Protein AF-A0A4Q2X152-F1 (afdb_monomer)

pLDDT: mean 79.36, std 21.7, range [28.44, 98.25]

Secondary structure (DSSP, 8-state):
--HHHHHHHHHHHHHHHHHHHHHHHHTT---------------------------------------GGG-HHHHHHHHHHHHHHT---TTGGGS-HHHHHHHHHHHHHH--TTS-HHHHHHHHHHHHHHHHHHHHHHTHHHHHHHHHHS-HHHHHHHHHHHHHHHHHH-HHHHHHHHHHHHHHH-HHHHHTTHHHHHHHHHHT-HHHHHHHHHHHT-----SSPPPPPTT--HHHHHHHSPP-GGGHHHHHHHHHH-HHHHHHHHHHHHHHTTTGGGGHHHHHHHHHHHHH-HHHHHHHHHT-

Mean predicted aligned error: 13.18 Å

Radius of gyration: 26.99 Å; Cα contacts (8 Å, |Δi|>4): 288; chains: 1; bounding box: 44×57×99 Å

Sequence (304 aa):
MKSRVSILAVAAAGCLIGFLGVRLSASSKAGVPATGPAQVIAKTNTAAGGNASTFDSPASADARVPDKRHTFTNLLKDAPVIFERKKPYKDLERMDAGQLKTVIVECLQQVGPDAAMPDRQAASGVMGTAVRELYKREGDKALEWAAAEVPEAQRSAVLSELLVAVAKDSPDTMKEWADRYRGQYGDQWAERFNTAAVVGAIERGAAELLRVRELLGTRTMPFSTPDFPDDFDFHLFITKSKPDFGFQEVVAQWAARDKEAAWNGVKEVISNNEGSGATYFGAMFRGVLAMEGDEKASSWLAAK

Foldseek 3Di:
DVPVVVLVVLLVVLQVVLVVVVVVVVPPDDDDDDDDDDDDDDDDDDDDDDDDDDDDDDDDDDPPDPPPCLDLVNQLVCLVVCVVVVDQPVSLLVDDLVSLVVLLLVLVVVPDPPDDPSSVVSSVVSNLRSLLSNCVPQPCVQVVCLVPPPDPVCSLVNNLSNLLNCLLPPVPVSLVSLVVCCVPPHPVSSCPSLASNLLSQQAVAQVSNVVSCVVSVDPDYPPDRDDRPPPHDLLSNLLVDQQDPSCLQVLLQVLLVPVVSSVVSLVNNCVVHVRSSSSNSSSSLNSCCVRPNDVVSVVVVVVD

Nearest PDB structures (foldseek):
  4b8b-assembly1_A  TM=3.121E-01  e=1.096E+00  Saccharomyces cerevisiae S288C
  8c6j-assembly1_S  TM=2.487E-01  e=3.197E+00  Homo sapiens
  9e8q-assembly1_U  TM=2.880E-01  e=3.482E+00  Homo sapiens
  9e8n-assembly1_U  TM=2.964E-01  e=6.340E+00  Homo sapiens

Solvent-accessible surface area (backbone atoms only — not comparable to full-atom values): 17723 Å² total; per-residue (Å²): 125,77,70,64,60,56,54,54,54,51,46,53,50,28,45,51,54,43,54,54,54,53,56,63,68,64,70,75,78,76,88,81,85,90,77,87,82,91,80,91,80,88,82,85,88,79,87,85,78,90,81,90,80,90,78,91,82,80,90,77,82,92,69,78,71,76,61,75,80,74,38,62,75,52,52,51,72,47,27,67,66,33,66,76,62,76,53,80,61,67,66,60,76,68,47,53,66,69,54,31,54,50,46,44,55,49,38,62,71,68,51,48,99,80,51,56,68,70,58,44,52,30,37,50,54,50,32,54,48,32,41,42,56,38,34,75,73,51,43,70,56,43,57,51,45,36,69,71,72,42,57,78,94,51,23,68,60,55,45,47,50,40,36,40,48,36,8,33,82,37,48,68,62,27,47,54,55,32,58,72,43,22,87,81,63,34,65,75,57,41,55,64,35,51,51,36,22,46,52,33,19,43,72,69,22,32,69,46,32,52,52,52,30,59,77,66,74,48,80,75,61,59,94,71,71,72,85,68,47,94,84,43,44,55,59,62,40,60,59,73,42,79,75,55,82,72,44,35,65,58,42,11,54,37,11,50,75,39,48,67,62,39,52,54,41,45,51,48,31,20,70,77,46,85,46,62,30,48,68,43,55,29,22,28,49,51,13,30,27,77,71,61,34,66,69,52,33,51,55,55,59,75,74,110

Structure (mmCIF, N/CA/C/O backbone):
data_AF-A0A4Q2X152-F1
#
_entry.id   AF-A0A4Q2X152-F1
#
loop_
_atom_site.group_PDB
_atom_site.id
_atom_site.type_symbol
_atom_site.label_atom_id
_atom_site.label_alt_id
_atom_site.label_comp_id
_atom_site.label_asym_id
_atom_site.label_entity_id
_atom_site.label_seq_id
_atom_site.pdbx_PDB_ins_code
_atom_site.Cartn_x
_atom_site.Cartn_y
_atom_site.Cartn_z
_atom_site.occupancy
_atom_site.B_iso_or_equiv
_atom_site.auth_seq_id
_atom_site.auth_comp_id
_atom_site.auth_asym_id
_atom_site.auth_atom_id
_atom_site.pdbx_PDB_model_num
ATOM 1 N N . MET A 1 1 ? 6.423 -9.035 -45.030 1.00 45.00 1 MET A N 1
ATOM 2 C CA . MET A 1 1 ? 6.717 -7.579 -45.063 1.00 45.00 1 MET A CA 1
ATOM 3 C C . MET A 1 1 ? 5.577 -6.672 -44.578 1.00 45.00 1 MET A C 1
ATOM 5 O O . MET A 1 1 ? 5.880 -5.549 -44.208 1.00 45.00 1 MET A O 1
ATOM 9 N N . LYS A 1 2 ? 4.308 -7.113 -44.495 1.00 40.62 2 LYS A N 1
ATOM 10 C CA . LYS A 1 2 ? 3.188 -6.247 -44.064 1.00 40.62 2 LYS A CA 1
ATOM 11 C C . LYS A 1 2 ? 3.096 -5.963 -42.546 1.00 40.62 2 LYS A C 1
ATOM 13 O O . LYS A 1 2 ? 2.521 -4.948 -42.191 1.00 40.62 2 LYS A O 1
ATOM 18 N N . SER A 1 3 ? 3.698 -6.768 -41.657 1.00 47.16 3 SER A N 1
ATOM 19 C CA . SER A 1 3 ? 3.601 -6.536 -40.195 1.00 47.16 3 SER A CA 1
ATOM 20 C C . SER A 1 3 ? 4.590 -5.505 -39.628 1.00 47.16 3 SER A C 1
ATOM 22 O O . SER A 1 3 ? 4.342 -4.945 -38.566 1.00 47.16 3 SER A O 1
ATOM 24 N N . ARG A 1 4 ? 5.692 -5.199 -40.331 1.00 42.78 4 ARG A N 1
ATOM 25 C CA . ARG A 1 4 ? 6.708 -4.237 -39.850 1.00 42.78 4 ARG A CA 1
ATOM 26 C C . ARG A 1 4 ? 6.234 -2.781 -39.908 1.00 42.78 4 ARG A C 1
ATOM 28 O O . ARG A 1 4 ? 6.650 -1.973 -39.089 1.00 42.78 4 ARG A O 1
ATOM 35 N N . VAL A 1 5 ? 5.335 -2.463 -40.841 1.00 47.84 5 VAL A N 1
ATOM 36 C CA . VAL A 1 5 ? 4.786 -1.106 -41.009 1.00 47.84 5 VAL A CA 1
ATOM 37 C C . VAL A 1 5 ? 3.825 -0.752 -39.866 1.00 47.84 5 VAL A C 1
ATOM 39 O O . VAL A 1 5 ? 3.812 0.385 -39.406 1.00 47.84 5 VAL A O 1
ATOM 42 N N . SER A 1 6 ? 3.087 -1.733 -39.336 1.00 54.75 6 SER A N 1
ATOM 43 C CA . SER A 1 6 ? 2.153 -1.516 -38.224 1.00 54.75 6 SER A CA 1
ATOM 44 C C . SER A 1 6 ? 2.855 -1.235 -36.893 1.00 54.75 6 SER A C 1
ATOM 46 O O . SER A 1 6 ? 2.376 -0.410 -36.125 1.00 54.75 6 SER A O 1
ATOM 48 N N . ILE A 1 7 ? 4.010 -1.853 -36.630 1.00 50.28 7 ILE A N 1
ATOM 49 C CA . ILE A 1 7 ? 4.747 -1.658 -35.368 1.00 50.28 7 ILE A CA 1
ATOM 50 C C . ILE A 1 7 ? 5.371 -0.255 -35.306 1.00 50.28 7 ILE A C 1
ATOM 52 O O . ILE A 1 7 ? 5.281 0.412 -34.278 1.00 50.28 7 ILE A O 1
ATOM 56 N N . LEU A 1 8 ? 5.931 0.232 -36.420 1.00 50.88 8 LEU A N 1
ATOM 57 C CA . LEU A 1 8 ? 6.506 1.581 -36.507 1.00 50.88 8 LEU A CA 1
ATOM 58 C C . LEU A 1 8 ? 5.444 2.682 -36.357 1.00 50.88 8 LEU A C 1
ATOM 60 O O . LEU A 1 8 ? 5.687 3.679 -35.680 1.00 50.88 8 LEU A O 1
ATOM 64 N N . ALA A 1 9 ? 4.252 2.487 -36.929 1.00 55.00 9 ALA A N 1
ATOM 65 C CA . ALA A 1 9 ? 3.147 3.435 -36.783 1.00 55.00 9 ALA A CA 1
ATOM 66 C C . ALA A 1 9 ? 2.631 3.514 -35.332 1.00 55.00 9 ALA A C 1
ATOM 68 O O . ALA A 1 9 ? 2.346 4.603 -34.834 1.00 55.00 9 ALA A O 1
ATOM 69 N N . VAL A 1 10 ? 2.562 2.377 -34.630 1.00 56.78 10 VAL A N 1
ATOM 70 C CA . VAL A 1 10 ? 2.142 2.318 -33.220 1.00 56.78 10 VAL A CA 1
ATOM 71 C C . VAL A 1 10 ? 3.206 2.911 -32.291 1.00 56.78 10 VAL A C 1
ATOM 73 O O . VAL A 1 10 ? 2.860 3.642 -31.364 1.00 56.78 10 VAL A O 1
ATOM 76 N N . ALA A 1 11 ? 4.494 2.678 -32.561 1.00 54.22 11 ALA A N 1
ATOM 77 C CA . ALA A 1 11 ? 5.588 3.292 -31.808 1.00 54.22 11 ALA A CA 1
ATOM 78 C C . ALA A 1 11 ? 5.597 4.825 -31.960 1.00 54.22 11 ALA A C 1
ATOM 80 O O . ALA A 1 11 ? 5.665 5.540 -30.962 1.00 54.22 11 ALA A O 1
ATOM 81 N N . ALA A 1 12 ? 5.425 5.337 -33.186 1.00 59.50 12 ALA A N 1
ATOM 82 C CA . ALA A 1 12 ? 5.325 6.774 -33.443 1.00 59.50 12 ALA A CA 1
ATOM 83 C C . ALA A 1 12 ? 4.111 7.413 -32.740 1.00 59.50 12 ALA A C 1
ATOM 85 O O . ALA A 1 12 ? 4.228 8.494 -32.159 1.00 59.50 12 ALA A O 1
ATOM 86 N N . ALA A 1 13 ? 2.961 6.728 -32.726 1.00 61.56 13 ALA A N 1
ATOM 87 C CA . ALA A 1 13 ? 1.778 7.174 -31.991 1.00 61.56 13 ALA A CA 1
ATOM 88 C C . ALA A 1 13 ? 2.003 7.177 -30.465 1.00 61.56 13 ALA A C 1
ATOM 90 O O . ALA A 1 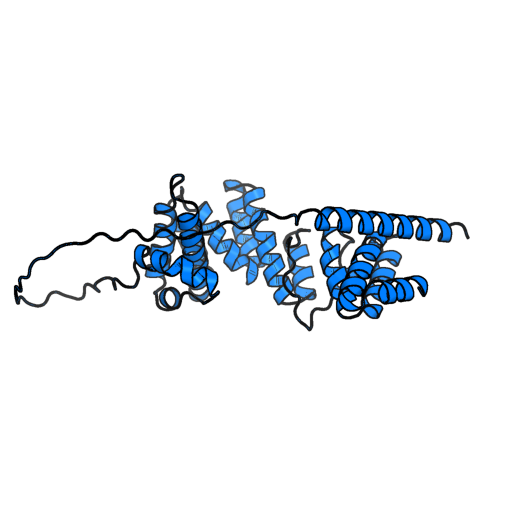13 ? 1.613 8.129 -29.789 1.00 61.56 13 ALA A O 1
ATOM 91 N N . GLY A 1 14 ? 2.688 6.165 -29.922 1.00 55.94 14 GLY A N 1
ATOM 92 C CA . GLY A 1 14 ? 3.072 6.108 -28.509 1.00 55.94 14 GLY A CA 1
ATOM 93 C C . GLY A 1 14 ? 4.015 7.246 -28.099 1.00 55.94 14 GLY A C 1
ATOM 94 O O . GLY A 1 14 ? 3.797 7.882 -27.066 1.00 55.94 14 GLY A O 1
ATOM 95 N N . CYS A 1 15 ? 5.010 7.564 -28.934 1.00 60.81 15 CYS A N 1
ATOM 96 C CA . CYS A 1 15 ? 5.910 8.703 -28.725 1.00 60.81 15 CYS A CA 1
ATOM 97 C C . CYS A 1 15 ? 5.160 10.046 -28.747 1.00 60.81 15 CYS A C 1
ATOM 99 O O . CYS A 1 15 ? 5.411 10.896 -27.894 1.00 60.81 15 CYS A O 1
ATOM 101 N N . LEU A 1 16 ? 4.202 10.226 -29.665 1.00 59.28 16 LEU A N 1
ATOM 102 C CA . LEU A 1 16 ? 3.380 11.440 -29.748 1.00 59.28 16 LEU A CA 1
ATOM 103 C C . LEU A 1 16 ? 2.490 11.637 -28.512 1.00 59.28 16 LEU A C 1
ATOM 105 O O . LEU A 1 16 ? 2.416 12.745 -27.981 1.00 59.28 16 LEU A O 1
ATOM 109 N N . ILE A 1 17 ? 1.858 10.570 -28.010 1.00 63.12 17 ILE A N 1
ATOM 110 C CA . ILE A 1 17 ? 1.044 10.626 -26.784 1.00 63.12 17 ILE A CA 1
ATOM 111 C C . ILE A 1 17 ? 1.928 10.926 -25.562 1.00 63.12 17 ILE A C 1
ATOM 113 O O . ILE A 1 17 ? 1.573 11.768 -24.735 1.00 63.12 17 ILE A O 1
ATOM 117 N N . GLY A 1 18 ? 3.108 10.302 -25.474 1.00 50.06 18 GLY A N 1
ATOM 118 C CA . GLY A 1 18 ? 4.082 10.577 -24.414 1.00 50.06 18 GLY A CA 1
ATOM 119 C C . GLY A 1 18 ? 4.550 12.036 -24.400 1.00 50.06 18 GLY A C 1
ATOM 120 O O . GLY A 1 18 ? 4.589 12.661 -23.339 1.00 50.06 18 GLY A O 1
ATOM 121 N N . PHE A 1 19 ? 4.832 12.607 -25.575 1.00 60.06 19 PHE A N 1
ATOM 122 C CA . PHE A 1 19 ? 5.275 13.997 -25.720 1.00 60.06 19 PHE A CA 1
ATOM 123 C C . PHE A 1 19 ? 4.182 15.011 -25.338 1.00 60.06 19 PHE A C 1
ATOM 125 O O . PHE A 1 19 ? 4.459 16.015 -24.676 1.00 60.06 19 PHE A O 1
ATOM 132 N N . LEU A 1 20 ? 2.921 14.735 -25.692 1.00 53.88 20 LEU A N 1
ATOM 133 C CA . LEU A 1 20 ? 1.781 15.577 -25.311 1.00 53.88 20 LEU A CA 1
ATOM 134 C C . LEU A 1 20 ? 1.522 15.562 -23.795 1.00 53.88 20 LEU A C 1
ATOM 136 O O . LEU A 1 20 ? 1.225 16.610 -23.219 1.00 53.88 20 LEU A O 1
ATOM 140 N N . GLY A 1 21 ? 1.712 14.417 -23.131 1.00 50.41 21 GLY A N 1
ATOM 141 C CA . GLY A 1 21 ? 1.593 14.312 -21.672 1.00 50.41 21 GLY A CA 1
ATOM 142 C C . GLY A 1 21 ? 2.621 15.160 -20.911 1.00 50.41 21 GLY A C 1
ATOM 143 O O . GLY A 1 21 ? 2.283 15.796 -19.914 1.00 50.41 21 GLY A O 1
ATOM 144 N N . VAL A 1 22 ? 3.860 15.245 -21.409 1.00 52.19 22 VAL A N 1
ATOM 145 C CA . VAL A 1 22 ? 4.927 16.057 -20.790 1.00 52.19 22 VAL A CA 1
ATOM 146 C C . VAL A 1 22 ? 4.620 17.557 -20.873 1.00 52.19 22 VAL A C 1
ATOM 148 O O . VAL A 1 22 ? 4.859 18.291 -19.912 1.00 52.19 22 VAL A O 1
ATOM 151 N N . ARG A 1 23 ? 4.034 18.030 -21.981 1.00 47.78 23 ARG A N 1
ATOM 152 C CA . ARG A 1 23 ? 3.697 19.456 -22.138 1.00 47.78 23 ARG A CA 1
ATOM 153 C C . ARG A 1 23 ? 2.524 19.918 -21.277 1.00 47.78 23 ARG A C 1
ATOM 155 O O . ARG A 1 23 ? 2.525 21.069 -20.848 1.00 47.78 23 ARG A O 1
ATOM 162 N N . LEU A 1 24 ? 1.562 19.046 -20.987 1.00 47.53 24 LEU A N 1
ATOM 163 C CA . LEU A 1 24 ? 0.435 19.393 -20.115 1.00 47.53 24 LEU A CA 1
ATOM 164 C C . LEU A 1 24 ? 0.853 19.484 -18.638 1.00 47.53 24 LEU A C 1
ATOM 166 O O . LEU A 1 24 ? 0.393 20.379 -17.933 1.00 47.53 24 LEU A O 1
ATOM 170 N N . SER A 1 25 ? 1.792 18.647 -18.188 1.00 44.31 25 SER A N 1
ATOM 171 C CA . SER A 1 25 ? 2.298 18.686 -16.805 1.00 44.31 25 SER A CA 1
ATOM 172 C C . SER A 1 25 ? 3.271 19.840 -16.530 1.00 44.31 25 SER A C 1
ATOM 174 O O . SER A 1 25 ? 3.367 20.302 -15.395 1.00 44.31 25 SER A O 1
ATOM 176 N N . ALA A 1 26 ? 3.972 20.347 -17.549 1.00 43.03 26 ALA A N 1
ATOM 177 C CA . ALA A 1 26 ? 4.909 21.465 -17.398 1.00 43.03 26 ALA A CA 1
ATOM 178 C C . ALA A 1 26 ? 4.226 22.847 -17.312 1.00 43.03 26 ALA A C 1
ATOM 180 O O . ALA A 1 26 ? 4.855 23.815 -16.887 1.00 43.03 26 ALA A O 1
ATOM 181 N N . SER A 1 27 ? 2.941 22.959 -17.672 1.00 38.25 27 SER A N 1
ATOM 182 C CA . SER A 1 27 ? 2.236 24.248 -17.752 1.00 38.25 27 SER A CA 1
ATOM 183 C C . SER A 1 27 ? 1.568 24.704 -16.441 1.00 38.25 27 SER A C 1
ATOM 185 O O . SER A 1 27 ? 0.929 25.753 -16.429 1.00 38.25 27 SER A O 1
ATOM 187 N N . SER A 1 28 ? 1.709 23.964 -15.333 1.00 41.03 28 SER A N 1
ATOM 188 C CA . SER A 1 28 ? 1.089 24.302 -14.035 1.00 41.03 28 SER A CA 1
ATOM 189 C C . SER A 1 28 ? 1.983 25.115 -13.084 1.00 41.03 28 SER A C 1
ATOM 191 O O . SER A 1 28 ? 1.574 25.415 -11.964 1.00 41.03 28 SER A O 1
ATOM 193 N N . LYS A 1 29 ? 3.190 25.517 -13.511 1.00 38.44 29 LYS A N 1
ATOM 194 C CA . LYS A 1 29 ? 4.108 26.354 -12.715 1.00 38.44 29 LYS A CA 1
ATOM 195 C C . LYS A 1 29 ? 4.332 27.734 -13.345 1.00 38.44 29 LYS A C 1
ATOM 197 O O . LYS A 1 29 ? 5.409 28.040 -13.838 1.00 38.44 29 LYS A O 1
ATOM 202 N N . ALA A 1 30 ? 3.313 28.582 -13.265 1.00 35.12 30 ALA A N 1
ATOM 203 C CA . ALA A 1 30 ? 3.442 30.041 -13.276 1.00 35.12 30 ALA A CA 1
ATOM 204 C C . ALA A 1 30 ? 2.674 30.520 -12.030 1.00 35.12 30 ALA A C 1
ATOM 206 O O . ALA A 1 30 ? 1.481 30.284 -11.922 1.00 35.12 30 ALA A O 1
ATOM 207 N N . GLY A 1 31 ? 3.308 30.971 -10.948 1.00 34.12 31 GLY A N 1
ATOM 208 C CA . GLY A 1 31 ? 4.106 32.190 -10.876 1.00 34.12 31 GLY A CA 1
ATOM 209 C C . GLY A 1 31 ? 3.235 33.289 -10.255 1.00 34.12 31 GLY A C 1
ATOM 210 O O . GLY A 1 31 ? 2.650 34.077 -10.986 1.00 34.12 31 GLY A O 1
ATOM 211 N N . VAL A 1 32 ? 3.110 33.315 -8.922 1.00 33.31 32 VAL A N 1
ATOM 212 C CA . VAL A 1 32 ? 2.448 34.410 -8.183 1.00 33.31 32 VAL A CA 1
ATOM 213 C C . VAL A 1 32 ? 3.526 35.185 -7.413 1.00 33.31 32 VAL A C 1
ATOM 215 O O . VAL A 1 32 ? 4.343 34.551 -6.740 1.00 33.31 32 VAL A O 1
ATOM 218 N N . PRO A 1 33 ? 3.593 36.524 -7.549 1.00 35.59 33 PRO A N 1
ATOM 219 C CA . PRO A 1 33 ? 4.709 37.327 -7.065 1.00 35.59 33 PRO A CA 1
ATOM 220 C C . PRO A 1 33 ? 4.643 37.608 -5.560 1.00 35.59 33 PRO A C 1
ATOM 222 O O . PRO A 1 33 ? 3.581 37.629 -4.942 1.00 35.59 33 PRO A O 1
ATOM 225 N N . ALA A 1 34 ? 5.825 37.854 -4.998 1.00 41.16 34 ALA A N 1
ATOM 226 C CA . ALA A 1 34 ? 6.062 38.224 -3.613 1.00 41.16 34 ALA A CA 1
ATOM 227 C C . ALA A 1 34 ? 5.697 39.690 -3.324 1.00 41.16 34 ALA A C 1
ATOM 229 O O . ALA A 1 34 ? 6.114 40.592 -4.048 1.00 41.16 34 ALA A O 1
ATOM 230 N N . THR A 1 35 ? 5.034 39.923 -2.190 1.00 31.38 35 THR A N 1
ATOM 231 C CA . THR A 1 35 ? 4.934 41.230 -1.520 1.00 31.38 35 THR A CA 1
ATOM 232 C C . THR A 1 35 ? 4.911 41.015 -0.004 1.00 31.38 35 THR A C 1
ATOM 234 O O . THR A 1 35 ? 4.012 40.351 0.507 1.00 31.38 35 THR A O 1
ATOM 237 N N . GLY A 1 36 ? 5.911 41.549 0.709 1.00 28.83 36 GLY A N 1
ATOM 238 C CA . GLY A 1 36 ? 5.879 41.740 2.173 1.00 28.83 36 GLY A CA 1
ATOM 239 C C . GLY A 1 36 ? 5.096 43.012 2.564 1.00 28.83 36 GLY A C 1
ATOM 240 O O . GLY A 1 36 ? 4.363 43.520 1.715 1.00 28.83 36 GLY A O 1
ATOM 241 N N . PRO A 1 37 ? 5.287 43.611 3.764 1.00 41.91 37 PRO A N 1
ATOM 242 C CA . PRO A 1 37 ? 6.102 43.192 4.906 1.00 41.91 37 PRO A CA 1
ATOM 243 C C . PRO A 1 37 ? 5.324 43.094 6.244 1.00 41.91 37 PRO A C 1
ATOM 245 O O . PRO A 1 37 ? 4.130 43.361 6.344 1.00 41.91 37 PRO A O 1
ATOM 248 N N . ALA A 1 38 ? 6.065 42.694 7.280 1.00 41.88 38 ALA A N 1
ATOM 249 C CA . ALA A 1 38 ? 5.660 42.502 8.667 1.00 41.88 38 ALA A CA 1
ATOM 250 C C . ALA A 1 38 ? 5.029 43.738 9.339 1.00 41.88 38 ALA A C 1
ATOM 252 O O . ALA A 1 38 ? 5.554 44.848 9.242 1.00 41.88 38 ALA A O 1
ATOM 253 N N . GLN A 1 39 ? 3.976 43.505 10.130 1.00 33.66 39 GLN A N 1
ATOM 254 C CA . GLN A 1 39 ? 3.522 44.424 11.173 1.00 33.66 39 GLN A CA 1
ATOM 255 C C . GLN A 1 39 ? 3.649 43.774 12.551 1.00 33.66 39 GLN A C 1
ATOM 257 O O . GLN A 1 39 ? 3.005 42.781 12.880 1.00 33.66 39 GLN A O 1
ATOM 262 N N . VAL A 1 40 ? 4.516 44.394 13.343 1.00 38.62 40 VAL A N 1
ATOM 263 C CA . VAL A 1 40 ? 4.660 44.255 14.788 1.00 38.62 40 VAL A CA 1
ATOM 264 C C . VAL A 1 40 ? 3.435 44.882 15.452 1.00 38.62 40 VAL A C 1
ATOM 266 O O . VAL A 1 40 ? 3.185 46.071 15.264 1.00 38.62 40 VAL A O 1
ATOM 269 N N . ILE A 1 41 ? 2.707 44.120 16.269 1.00 36.47 41 ILE A N 1
ATOM 270 C CA . ILE A 1 41 ? 1.779 44.681 17.257 1.00 36.47 41 ILE A CA 1
ATOM 271 C C . ILE A 1 41 ? 2.156 44.133 18.630 1.00 36.47 41 ILE A C 1
ATOM 273 O O . ILE A 1 41 ? 1.962 42.961 18.943 1.00 36.47 41 ILE A O 1
ATOM 277 N N . ALA A 1 42 ? 2.711 45.029 19.438 1.00 35.19 42 ALA A N 1
ATOM 278 C CA . ALA A 1 42 ? 2.825 44.900 20.878 1.00 35.19 42 ALA A CA 1
ATOM 279 C C . ALA A 1 42 ? 1.478 45.226 21.549 1.00 35.19 42 ALA A C 1
ATOM 281 O O . ALA A 1 42 ? 0.786 46.140 21.100 1.00 35.19 42 ALA A O 1
ATOM 282 N N . LYS A 1 43 ? 1.161 44.531 22.650 1.00 32.56 43 LYS A N 1
ATOM 283 C CA . LYS A 1 43 ? 0.424 45.026 23.837 1.00 32.56 43 LYS A CA 1
ATOM 284 C C . LYS A 1 43 ? 0.503 43.948 24.936 1.00 32.56 43 LYS A C 1
ATOM 286 O O . LYS A 1 43 ? 0.071 42.829 24.701 1.00 32.56 43 LYS A O 1
ATOM 291 N N . THR A 1 44 ? 1.364 44.086 25.948 1.00 31.09 44 THR A N 1
ATOM 292 C CA . THR A 1 44 ? 1.199 44.743 27.271 1.00 31.09 44 THR A CA 1
ATOM 293 C C . THR A 1 44 ? 0.138 44.162 28.227 1.00 31.09 44 THR A C 1
ATOM 295 O O . THR A 1 44 ? -1.048 44.182 27.924 1.00 31.09 44 THR A O 1
ATOM 298 N N . ASN A 1 45 ? 0.642 43.838 29.439 1.00 34.94 45 ASN A N 1
ATOM 299 C CA . ASN A 1 45 ? 0.037 43.921 30.789 1.00 34.94 45 ASN A CA 1
ATOM 300 C C . ASN A 1 45 ? -0.991 42.825 31.179 1.00 34.94 45 ASN A C 1
ATOM 302 O O . ASN A 1 45 ? -1.760 42.381 30.347 1.00 34.94 45 ASN A O 1
ATOM 306 N N . THR A 1 46 ? -1.108 42.319 32.417 1.00 32.12 46 THR A N 1
ATOM 307 C CA . THR A 1 46 ? -0.555 42.691 33.736 1.00 32.12 46 THR A CA 1
ATOM 308 C C . THR A 1 46 ? -0.803 41.543 34.735 1.00 32.12 46 THR A C 1
ATOM 310 O O . THR A 1 46 ? -1.867 40.943 34.693 1.00 32.12 46 THR A O 1
ATOM 313 N N . ALA A 1 47 ? 0.163 41.338 35.638 1.00 32.62 47 ALA A N 1
ATOM 314 C CA . ALA A 1 47 ? 0.082 41.120 37.096 1.00 32.62 47 ALA A CA 1
ATOM 315 C C . ALA A 1 47 ? -0.904 40.140 37.792 1.00 32.62 47 ALA A C 1
ATOM 317 O O . ALA A 1 47 ? -2.088 40.063 37.492 1.00 32.62 47 ALA A O 1
ATOM 318 N N . ALA A 1 48 ? -0.361 39.630 38.915 1.00 31.06 48 ALA A N 1
ATOM 319 C CA . ALA A 1 48 ? -0.990 39.099 40.136 1.00 31.06 48 ALA A CA 1
ATOM 320 C C . ALA A 1 48 ? -1.509 37.652 40.059 1.00 31.06 48 ALA A C 1
ATOM 322 O O . ALA A 1 48 ? -2.083 37.235 39.070 1.00 31.06 48 ALA A O 1
ATOM 323 N N . GLY A 1 49 ? -1.349 36.798 41.064 1.00 28.44 49 GLY A N 1
ATOM 324 C CA . GLY A 1 49 ? -0.850 36.922 42.431 1.00 28.44 49 GLY A CA 1
ATOM 325 C C . GLY A 1 49 ? -1.010 35.538 43.080 1.00 28.44 49 GLY A C 1
ATOM 326 O O . GLY A 1 49 ? -1.840 34.747 42.639 1.00 28.44 49 GLY A O 1
ATOM 327 N N . GLY A 1 50 ? -0.157 35.206 44.046 1.00 34.22 50 GLY A N 1
ATOM 328 C CA . GLY A 1 50 ? -0.040 33.853 44.592 1.00 34.22 50 GLY A CA 1
ATOM 329 C C . GLY A 1 50 ? -1.228 33.359 45.423 1.00 34.22 50 GLY A C 1
ATOM 330 O O . GLY A 1 50 ? -2.094 34.124 45.830 1.00 34.22 50 GLY A O 1
ATOM 331 N N . ASN A 1 51 ? -1.205 32.063 45.734 1.00 33.62 51 ASN A N 1
ATOM 332 C CA . ASN A 1 51 ? -1.214 31.608 47.122 1.00 33.62 51 ASN A CA 1
ATOM 333 C C . ASN A 1 51 ? -0.863 30.122 47.208 1.00 33.62 51 ASN A C 1
ATOM 335 O O . ASN A 1 51 ? -1.426 29.280 46.512 1.00 33.62 51 ASN A O 1
ATOM 339 N N . ALA A 1 52 ? 0.084 29.832 48.094 1.00 38.62 52 ALA A N 1
ATOM 340 C CA . ALA A 1 52 ? 0.348 28.504 48.605 1.00 38.62 52 ALA A CA 1
ATOM 341 C C . ALA A 1 52 ? -0.813 28.071 49.510 1.00 38.62 52 ALA A C 1
ATOM 343 O O . ALA A 1 52 ? -1.268 28.841 50.355 1.00 38.62 52 ALA A O 1
ATOM 344 N N . SER A 1 53 ? -1.251 26.825 49.373 1.00 34.69 53 SER A N 1
ATOM 345 C CA . SER A 1 53 ? -1.944 26.122 50.446 1.00 34.69 53 SER A CA 1
ATOM 346 C C . SER A 1 53 ? -1.522 24.660 50.406 1.00 34.69 53 SER A C 1
ATOM 348 O O . SER A 1 53 ? -1.876 23.900 49.508 1.00 34.69 53 SER A O 1
ATOM 350 N N . THR A 1 54 ? -0.666 24.325 51.361 1.00 37.84 54 THR A N 1
ATOM 351 C CA . THR A 1 54 ? -0.361 22.981 51.830 1.00 37.84 54 THR A CA 1
ATOM 352 C C . THR A 1 54 ? -1.602 22.414 52.510 1.00 37.84 54 THR A C 1
ATOM 354 O O . THR A 1 54 ? -2.096 22.993 53.476 1.00 37.84 54 THR A O 1
ATOM 357 N N . PHE A 1 55 ? -2.080 21.267 52.035 1.00 36.75 55 PHE A N 1
ATOM 358 C CA . PHE A 1 55 ? -2.984 20.419 52.802 1.00 36.75 55 PHE A CA 1
ATOM 359 C C . PHE A 1 55 ? -2.545 18.964 52.642 1.00 36.75 55 PHE A C 1
ATOM 361 O O . PHE A 1 55 ? -2.712 18.356 51.586 1.00 36.75 55 PHE A O 1
ATOM 368 N N . ASP A 1 56 ? -1.934 18.450 53.706 1.00 39.19 56 ASP A N 1
ATOM 369 C CA . ASP A 1 56 ? -1.711 17.030 53.937 1.00 39.19 56 ASP A CA 1
ATOM 370 C C . ASP A 1 56 ? -3.051 16.344 54.209 1.00 39.19 56 ASP A C 1
ATOM 372 O O . ASP A 1 56 ? -3.824 16.790 55.061 1.00 39.19 56 ASP A O 1
ATOM 376 N N . SER A 1 57 ? -3.306 15.223 53.534 1.00 36.41 57 SER A N 1
ATOM 377 C CA . SER A 1 57 ? -4.119 14.123 54.066 1.00 36.41 57 SER A CA 1
ATOM 378 C C . SER A 1 57 ? -3.911 12.827 53.268 1.00 36.41 57 SER A C 1
ATOM 380 O O . SER A 1 57 ? -3.500 12.876 52.108 1.00 36.41 57 SER A O 1
ATOM 382 N N . PRO A 1 58 ? -4.119 11.660 53.908 1.00 42.78 58 PRO A N 1
ATOM 383 C CA . PRO A 1 58 ? -3.337 10.458 53.647 1.00 42.78 58 PRO A CA 1
ATOM 384 C C . PRO A 1 58 ? -4.010 9.448 52.704 1.00 42.78 58 PRO A C 1
ATOM 386 O O . PRO A 1 58 ? -5.228 9.400 52.576 1.00 42.78 58 PRO A O 1
ATOM 389 N N . ALA A 1 59 ? -3.152 8.623 52.095 1.00 47.19 59 ALA A N 1
ATOM 390 C CA . ALA A 1 59 ? -3.355 7.275 51.555 1.00 47.19 59 ALA A CA 1
ATOM 391 C C . ALA A 1 59 ? -4.788 6.842 51.170 1.00 47.19 59 ALA A C 1
ATOM 393 O O . ALA A 1 59 ? -5.579 6.421 52.011 1.00 47.19 59 ALA A O 1
ATOM 394 N N . SER A 1 60 ? -5.041 6.773 49.859 1.00 35.94 60 SER A N 1
ATOM 395 C CA . SER A 1 60 ? -6.045 5.879 49.274 1.00 35.94 60 SER A CA 1
ATOM 396 C C . SER A 1 60 ? -5.486 5.230 48.005 1.00 35.94 60 SER A C 1
ATOM 398 O O . SER A 1 60 ? -4.813 5.878 47.207 1.00 35.94 60 SER A O 1
ATOM 400 N N . ALA A 1 61 ? -5.749 3.932 47.889 1.00 39.34 61 ALA A N 1
ATOM 401 C CA . ALA A 1 61 ? -5.244 2.954 46.931 1.00 39.34 61 ALA A CA 1
ATOM 402 C C . ALA A 1 61 ? -5.155 3.410 45.459 1.00 39.34 61 ALA A C 1
ATOM 404 O O . ALA A 1 61 ? -6.107 3.977 44.932 1.00 39.34 61 ALA A O 1
ATOM 405 N N . ASP A 1 62 ? -4.018 3.087 44.825 1.00 39.56 62 ASP A N 1
ATOM 406 C CA . ASP A 1 62 ? -3.748 2.817 43.396 1.00 39.56 62 ASP A CA 1
ATOM 407 C C . ASP A 1 62 ? -4.792 3.237 42.338 1.00 39.56 62 ASP A C 1
ATOM 409 O O . ASP A 1 62 ? -5.134 2.489 41.421 1.00 39.56 62 ASP A O 1
ATOM 413 N N . ALA A 1 63 ? -5.229 4.491 42.366 1.00 38.38 63 ALA A N 1
ATOM 414 C CA . ALA A 1 63 ? -5.709 5.156 41.169 1.00 38.38 63 ALA A CA 1
ATOM 415 C C . ALA A 1 63 ? -4.468 5.658 40.426 1.00 38.38 63 ALA A C 1
ATOM 417 O O . ALA A 1 63 ? -3.899 6.688 40.791 1.00 38.38 63 ALA A O 1
ATOM 418 N N . ARG A 1 64 ? -4.011 4.923 39.400 1.00 40.19 64 ARG A N 1
ATOM 419 C CA . ARG A 1 64 ? -3.035 5.453 38.436 1.00 40.19 64 ARG A CA 1
ATOM 420 C C . ARG A 1 64 ? -3.602 6.765 37.897 1.00 40.19 64 ARG A C 1
ATOM 422 O O . ARG A 1 64 ? -4.506 6.755 37.067 1.00 40.19 64 ARG A O 1
ATOM 429 N N . VAL A 1 65 ? -3.103 7.887 38.410 1.00 42.50 65 VAL A N 1
ATOM 430 C CA . VAL A 1 65 ? -3.418 9.214 37.885 1.00 42.50 65 VAL A CA 1
ATOM 431 C C . VAL A 1 65 ? -3.080 9.166 36.396 1.00 42.50 65 VAL A C 1
ATOM 433 O O . VAL A 1 65 ? -1.941 8.816 36.074 1.00 42.50 65 VAL A O 1
ATOM 436 N N . PRO A 1 66 ? -4.031 9.458 35.488 1.00 52.62 66 PRO A N 1
ATOM 437 C CA . PRO A 1 66 ? -3.743 9.483 34.063 1.00 52.62 66 PRO A CA 1
ATOM 438 C C . PRO A 1 66 ? -2.559 10.416 33.843 1.00 52.62 66 PRO A C 1
ATOM 440 O O . PRO A 1 66 ? -2.624 11.591 34.223 1.00 52.62 66 PRO A O 1
ATOM 443 N N . ASP A 1 67 ? -1.457 9.893 33.302 1.00 58.19 67 ASP A N 1
ATOM 444 C CA . ASP A 1 67 ? -0.309 10.729 32.978 1.00 58.19 67 ASP A CA 1
ATOM 445 C C . ASP A 1 67 ? -0.795 11.799 31.999 1.00 58.19 67 ASP A C 1
ATOM 447 O O . ASP A 1 67 ? -1.166 11.514 30.858 1.00 58.19 67 ASP A O 1
ATOM 451 N N . LYS A 1 68 ? -0.839 13.050 32.470 1.00 59.88 68 LYS A N 1
ATOM 452 C CA . LYS A 1 68 ? -1.365 14.185 31.707 1.00 59.88 68 LYS A CA 1
ATOM 453 C C . LYS A 1 68 ? -0.592 14.396 30.404 1.00 59.88 68 LYS A C 1
ATOM 455 O O . LYS A 1 68 ? -1.098 15.085 29.526 1.00 59.88 68 LYS A O 1
ATOM 460 N N . ARG A 1 69 ? 0.603 13.811 30.251 1.00 59.53 69 ARG A N 1
ATOM 461 C CA . ARG A 1 69 ? 1.382 13.826 29.002 1.00 59.53 69 ARG A CA 1
ATOM 462 C C . ARG A 1 69 ? 0.714 13.059 27.861 1.00 59.53 69 ARG A C 1
ATOM 464 O O . ARG A 1 69 ? 0.971 13.369 26.707 1.00 59.53 69 ARG A O 1
ATOM 471 N N . HIS A 1 70 ? -0.160 12.107 28.172 1.00 62.56 70 HIS A N 1
ATOM 472 C CA . HIS A 1 70 ? -0.733 11.168 27.208 1.00 62.56 70 HIS A CA 1
ATOM 473 C C . HIS A 1 70 ? -2.181 11.487 26.807 1.00 62.56 70 HIS A C 1
ATOM 475 O O . HIS A 1 70 ? -2.858 10.646 26.226 1.00 62.56 70 HIS A O 1
ATOM 481 N N . THR A 1 71 ? -2.668 12.698 27.088 1.00 72.88 71 THR A N 1
ATOM 482 C CA . THR A 1 71 ? -3.997 13.129 26.631 1.00 72.88 71 THR A CA 1
ATOM 483 C C . THR A 1 71 ? -3.980 13.476 25.143 1.00 72.88 71 THR A C 1
ATOM 485 O O . THR A 1 71 ? -3.018 14.066 24.642 1.00 72.88 71 THR A O 1
ATOM 488 N N . PHE A 1 72 ? -5.067 13.174 24.428 1.00 70.31 72 PHE A N 1
ATOM 489 C CA . PHE A 1 72 ? -5.183 13.473 22.998 1.00 70.31 72 PHE A CA 1
ATOM 490 C C . PHE A 1 72 ? -4.962 14.960 22.676 1.00 70.31 72 PHE A C 1
ATOM 492 O O . PHE A 1 72 ? -4.250 15.301 21.733 1.00 70.31 72 PHE A O 1
ATOM 499 N N . THR A 1 73 ? -5.460 15.866 23.521 1.00 73.94 73 THR A N 1
ATOM 500 C CA . THR A 1 73 ? -5.229 17.312 23.378 1.00 73.94 73 THR A CA 1
ATOM 501 C C . THR A 1 73 ? -3.744 17.689 23.394 1.00 73.94 73 THR A C 1
ATOM 503 O O . THR A 1 73 ? -3.352 18.644 22.727 1.00 73.94 73 THR A O 1
ATOM 506 N N . ASN A 1 74 ? -2.905 16.970 24.144 1.00 74.19 74 ASN A N 1
ATOM 507 C CA . ASN A 1 74 ? -1.467 17.224 24.150 1.00 74.19 74 ASN A CA 1
ATOM 50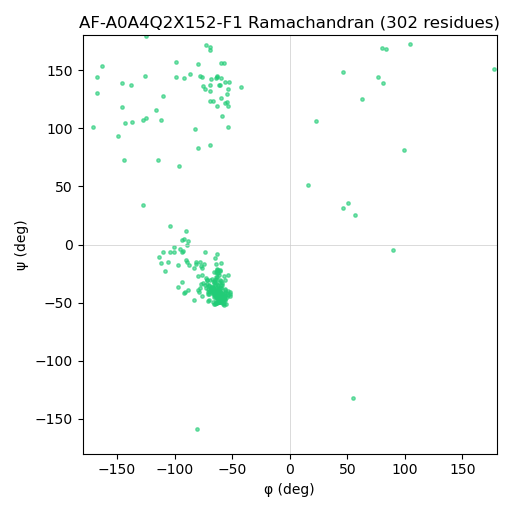8 C C . ASN A 1 74 ? -0.785 16.630 22.911 1.00 74.19 74 ASN A C 1
ATOM 510 O O . ASN A 1 74 ? 0.041 17.311 22.313 1.00 74.19 74 ASN A O 1
ATOM 514 N N . LEU A 1 75 ? -1.216 15.453 22.444 1.00 74.62 75 LEU A N 1
ATOM 515 C CA . LEU A 1 75 ? -0.743 14.884 21.174 1.00 74.62 75 LEU A CA 1
ATOM 516 C C . LEU A 1 75 ? -1.050 15.793 19.972 1.00 74.62 75 LEU A C 1
ATOM 518 O O . LEU A 1 75 ? -0.221 15.926 19.075 1.00 74.62 75 LEU A O 1
ATOM 522 N N . LEU A 1 76 ? -2.213 16.455 19.966 1.00 76.06 76 LEU A N 1
ATOM 523 C CA . LEU A 1 76 ? -2.588 17.399 18.909 1.00 76.06 76 LEU A CA 1
ATOM 524 C C . LEU A 1 76 ? -1.696 18.641 18.857 1.00 76.06 76 LEU A C 1
ATOM 526 O O . LEU A 1 76 ? -1.422 19.142 17.769 1.00 76.06 76 LEU A O 1
ATOM 530 N N . LYS A 1 77 ? -1.216 19.135 20.004 1.00 73.56 77 LYS A N 1
ATOM 531 C CA . LYS A 1 77 ? -0.308 20.295 20.041 1.00 73.56 77 LYS A CA 1
ATOM 532 C C . LYS A 1 77 ? 1.029 19.995 19.369 1.00 73.56 77 LYS A C 1
ATOM 534 O O . LYS A 1 77 ? 1.608 20.884 18.750 1.00 73.56 77 LYS A O 1
ATOM 539 N N . ASP A 1 78 ? 1.481 18.748 19.451 1.00 66.31 78 ASP A N 1
ATOM 540 C CA . ASP A 1 78 ? 2.749 18.312 18.869 1.00 66.31 78 ASP A CA 1
ATOM 541 C C . ASP A 1 78 ? 2.602 17.828 17.414 1.00 66.31 78 ASP A C 1
ATOM 543 O O . ASP A 1 78 ? 3.592 17.741 16.681 1.00 66.31 78 ASP A O 1
ATOM 547 N N . ALA A 1 79 ? 1.375 17.565 16.957 1.00 66.44 79 ALA A N 1
ATOM 548 C CA . ALA A 1 79 ? 1.095 17.006 15.637 1.00 66.44 79 ALA A CA 1
ATOM 549 C C . ALA A 1 79 ? 1.662 17.819 14.449 1.00 66.44 79 ALA A C 1
ATOM 551 O O . ALA A 1 79 ? 2.232 17.188 13.552 1.00 66.44 79 ALA A O 1
ATOM 552 N N . PRO A 1 80 ? 1.617 19.172 14.417 1.00 63.78 80 PRO A N 1
ATOM 553 C CA . PRO A 1 80 ? 2.212 19.947 13.322 1.00 63.78 80 PRO A CA 1
ATOM 554 C C . PRO A 1 80 ? 3.730 19.742 13.210 1.00 63.78 80 PRO A C 1
ATOM 556 O O . PRO A 1 80 ? 4.261 19.500 12.128 1.00 63.78 80 PRO A O 1
ATOM 559 N N . VAL A 1 81 ? 4.429 19.743 14.350 1.00 60.56 81 VAL A N 1
ATOM 560 C CA . VAL A 1 81 ? 5.890 19.565 14.422 1.00 60.56 81 VAL A CA 1
ATOM 561 C C . VAL A 1 81 ? 6.295 18.138 14.040 1.00 60.56 81 VAL A C 1
ATOM 563 O O . VAL A 1 81 ? 7.384 17.904 13.509 1.00 60.56 81 VAL A O 1
ATOM 566 N N . ILE A 1 82 ? 5.428 17.165 14.309 1.00 54.22 82 ILE A N 1
ATOM 567 C CA . ILE A 1 82 ? 5.670 15.751 14.022 1.00 54.22 82 ILE A CA 1
ATOM 568 C C . ILE A 1 82 ? 5.416 15.434 12.544 1.00 54.22 82 ILE A C 1
ATOM 570 O O . ILE A 1 82 ? 6.213 14.707 11.942 1.00 54.22 82 ILE A O 1
ATOM 574 N N . PHE A 1 83 ? 4.380 16.030 11.941 1.00 58.19 83 PHE A N 1
ATOM 575 C CA . PHE A 1 83 ? 4.084 15.891 10.513 1.00 58.19 83 PHE A CA 1
ATOM 576 C C . PHE A 1 83 ? 5.236 16.418 9.647 1.00 58.19 83 PHE A C 1
ATOM 578 O O . PHE A 1 83 ? 5.678 15.740 8.720 1.00 58.19 83 PHE A O 1
ATOM 585 N N . GLU A 1 84 ? 5.807 17.570 10.012 1.00 57.41 84 GLU A N 1
ATOM 586 C CA . GLU A 1 84 ? 6.967 18.147 9.321 1.00 57.41 84 GLU A CA 1
ATOM 587 C C . GLU A 1 84 ? 8.238 17.297 9.461 1.00 57.41 84 GLU A C 1
ATOM 589 O O . GLU A 1 84 ? 9.067 17.245 8.552 1.00 57.41 84 GLU A O 1
ATOM 594 N N . ARG A 1 85 ? 8.414 16.609 10.597 1.00 54.44 85 ARG A N 1
ATOM 595 C CA . ARG A 1 85 ? 9.655 15.884 10.911 1.00 54.44 85 ARG A CA 1
ATOM 596 C C . ARG A 1 85 ? 9.643 14.408 10.522 1.00 54.44 85 ARG A C 1
ATOM 598 O O . ARG A 1 85 ? 10.686 13.771 10.672 1.00 54.44 85 ARG A O 1
ATOM 605 N N . LYS A 1 86 ? 8.509 13.852 10.071 1.00 55.00 86 LYS A N 1
ATOM 606 C CA . LYS A 1 86 ?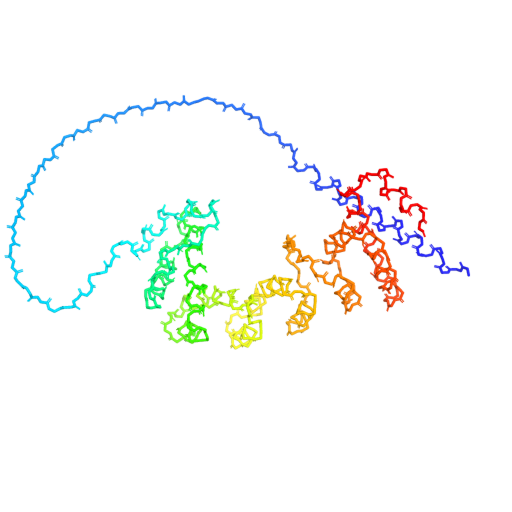 8.322 12.406 9.811 1.00 55.00 86 LYS A CA 1
ATOM 607 C C . LYS A 1 86 ? 8.844 11.511 10.951 1.00 55.00 86 LYS A C 1
ATOM 609 O O . LYS A 1 86 ? 9.346 10.415 10.710 1.00 55.00 86 LYS A O 1
ATOM 614 N N . LYS A 1 87 ? 8.795 11.981 12.201 1.00 57.03 87 LYS A N 1
ATOM 615 C CA . LYS A 1 87 ? 9.284 11.207 13.352 1.00 57.03 87 LYS A CA 1
ATOM 616 C C . LYS A 1 87 ? 8.142 10.387 13.950 1.00 57.03 87 LYS A C 1
ATOM 618 O O . LYS A 1 87 ? 7.020 10.886 13.993 1.00 57.03 87 LYS A O 1
ATOM 623 N N . PRO A 1 88 ? 8.405 9.160 14.431 1.00 59.03 88 PRO A N 1
ATOM 624 C CA . PRO A 1 88 ? 7.400 8.401 15.161 1.00 59.03 88 PRO A CA 1
ATOM 625 C C . PRO A 1 88 ? 6.955 9.176 16.406 1.00 59.03 88 PRO A C 1
ATOM 627 O O . PRO A 1 88 ? 7.764 9.845 17.063 1.00 59.03 88 PRO A O 1
ATOM 630 N N . TYR A 1 89 ? 5.664 9.079 16.730 1.00 71.62 89 TYR A N 1
ATOM 631 C CA . TYR A 1 89 ? 5.109 9.592 17.979 1.00 71.62 89 TYR A CA 1
ATOM 632 C C . TYR A 1 89 ? 5.639 8.729 19.129 1.00 71.62 89 TYR A C 1
ATOM 634 O O . TYR A 1 89 ? 4.989 7.775 19.551 1.00 71.62 89 TYR A O 1
ATOM 642 N N . LYS A 1 90 ? 6.828 9.061 19.645 1.00 78.75 90 LYS A N 1
ATOM 643 C CA . LYS A 1 90 ? 7.464 8.328 20.755 1.00 78.75 90 LYS A CA 1
ATOM 644 C C . LYS A 1 90 ? 6.558 8.188 21.976 1.00 78.75 90 LYS A C 1
ATOM 646 O O . LYS A 1 90 ? 6.728 7.265 22.762 1.00 78.75 90 LYS A O 1
ATOM 651 N N . ASP A 1 91 ? 5.623 9.113 22.153 1.00 82.19 91 ASP A N 1
ATOM 652 C CA . ASP A 1 91 ? 4.672 9.049 23.255 1.00 82.19 91 ASP A CA 1
ATOM 653 C C . ASP A 1 91 ? 3.561 8.028 23.001 1.00 82.19 91 ASP A C 1
ATOM 655 O O . ASP A 1 91 ? 3.195 7.334 23.940 1.00 82.19 91 ASP A O 1
ATOM 659 N N . LEU A 1 92 ? 3.115 7.831 21.752 1.00 86.44 92 LEU A N 1
ATOM 660 C CA . LEU A 1 92 ? 2.216 6.724 21.394 1.00 86.44 92 LEU A CA 1
ATOM 661 C C . LEU A 1 92 ? 2.917 5.366 21.550 1.00 86.44 92 LEU A C 1
ATOM 663 O O . LEU A 1 92 ? 2.324 4.424 22.061 1.00 86.44 92 LEU A O 1
ATOM 667 N N . GLU A 1 93 ? 4.206 5.274 21.212 1.00 87.44 93 GLU A N 1
ATOM 668 C CA . GLU A 1 93 ? 5.011 4.059 21.435 1.00 87.44 93 GLU A CA 1
ATOM 669 C C . GLU A 1 93 ? 5.177 3.701 22.925 1.00 87.44 93 GLU A C 1
ATOM 671 O O . GLU A 1 93 ? 5.545 2.577 23.260 1.00 87.44 93 GLU A O 1
ATOM 676 N N . ARG A 1 94 ? 4.915 4.626 23.852 1.00 89.00 94 ARG A N 1
ATOM 677 C CA . ARG A 1 94 ? 4.976 4.362 25.301 1.00 89.00 94 ARG A CA 1
ATOM 678 C C . ARG A 1 94 ? 3.621 4.041 25.919 1.00 89.00 94 ARG A C 1
ATOM 680 O O . ARG A 1 94 ? 3.595 3.495 27.018 1.00 89.00 94 ARG A O 1
ATOM 687 N N . MET A 1 95 ? 2.527 4.367 25.234 1.00 91.81 95 MET A N 1
ATOM 688 C CA . MET A 1 95 ? 1.172 4.077 25.702 1.00 91.81 95 MET A CA 1
ATOM 689 C C . MET A 1 95 ? 0.904 2.579 25.680 1.00 91.81 95 MET A C 1
ATOM 691 O O . MET A 1 95 ? 1.339 1.911 24.752 1.00 91.81 95 MET A O 1
ATOM 695 N N . ASP A 1 96 ? 0.183 2.035 26.655 1.00 94.62 96 ASP A N 1
ATOM 696 C CA . ASP A 1 96 ? -0.327 0.663 26.587 1.00 94.62 96 ASP A CA 1
ATOM 697 C C . ASP A 1 96 ? -1.490 0.526 25.581 1.00 94.62 96 ASP A C 1
ATOM 699 O O . ASP A 1 96 ? -1.990 1.507 25.028 1.00 94.62 96 ASP A O 1
ATOM 703 N N . ALA A 1 97 ? -1.921 -0.706 25.298 1.00 95.31 97 ALA A N 1
ATOM 704 C CA . ALA A 1 97 ? -2.963 -0.949 24.301 1.00 95.31 97 ALA A CA 1
ATOM 705 C C . ALA A 1 97 ? -4.323 -0.334 24.676 1.00 95.31 97 ALA A C 1
ATOM 707 O O . ALA A 1 97 ? -5.045 0.129 23.795 1.00 95.31 97 ALA A O 1
ATOM 708 N N . GLY A 1 98 ? -4.665 -0.284 25.968 1.00 95.81 98 GLY A N 1
ATOM 709 C CA . GLY A 1 98 ? -5.894 0.357 26.436 1.00 95.81 98 GLY A CA 1
ATOM 710 C C . GLY A 1 98 ? -5.857 1.866 26.206 1.00 95.81 98 GLY A C 1
ATOM 711 O O . GLY A 1 98 ? -6.818 2.444 25.706 1.00 95.81 98 GLY A O 1
ATOM 712 N N . GLN A 1 99 ? -4.715 2.497 26.482 1.00 94.62 99 GLN A N 1
ATOM 713 C CA . GLN A 1 99 ? -4.486 3.913 26.200 1.00 94.62 99 GLN A CA 1
ATOM 714 C C . GLN A 1 99 ? -4.563 4.218 24.697 1.00 94.62 99 GLN A C 1
ATOM 716 O O . GLN A 1 99 ? -5.214 5.186 24.307 1.00 94.62 99 GLN A O 1
ATOM 721 N N . LEU A 1 100 ? -3.970 3.372 23.847 1.00 95.56 100 LEU A N 1
ATOM 722 C CA . LEU A 1 100 ? -4.054 3.517 22.389 1.00 95.56 100 LEU A CA 1
ATOM 723 C C . LEU A 1 100 ? -5.503 3.424 21.889 1.00 95.56 100 LEU A C 1
ATOM 725 O O . LEU A 1 100 ? -5.930 4.273 21.109 1.00 95.56 100 LEU A O 1
ATOM 729 N N . LYS A 1 101 ? -6.278 2.446 22.375 1.00 96.69 101 LYS A N 1
ATOM 730 C CA . LYS A 1 101 ? -7.712 2.291 22.064 1.00 96.69 101 LYS A CA 1
ATOM 731 C C . LYS A 1 101 ? -8.510 3.545 22.426 1.00 96.69 101 LYS A C 1
ATOM 733 O O . LYS A 1 101 ? -9.286 4.032 21.604 1.00 96.69 101 LYS A O 1
ATOM 738 N N . THR A 1 102 ? -8.263 4.113 23.607 1.00 94.25 102 THR A N 1
ATOM 739 C CA . THR A 1 102 ? -8.884 5.373 24.043 1.00 94.25 102 THR A CA 1
ATOM 740 C C . THR A 1 102 ? -8.531 6.530 23.111 1.00 94.25 102 THR A C 1
ATOM 742 O O . THR A 1 102 ? -9.434 7.204 22.623 1.00 94.25 102 THR A O 1
ATOM 745 N N . VAL A 1 103 ? -7.247 6.720 22.784 1.00 93.12 103 VAL A N 1
ATOM 746 C CA . VAL A 1 103 ? -6.805 7.784 21.864 1.00 93.12 103 VAL A CA 1
ATOM 747 C C . VAL A 1 103 ? -7.485 7.658 20.500 1.00 93.12 103 VAL A C 1
ATOM 749 O O . VAL A 1 103 ? -7.936 8.660 19.952 1.00 93.12 103 VAL A O 1
ATOM 752 N N . ILE A 1 104 ? -7.601 6.443 19.957 1.00 93.62 104 ILE A N 1
ATOM 753 C CA . ILE A 1 104 ? -8.245 6.193 18.658 1.00 93.62 104 ILE A CA 1
ATOM 754 C C . ILE A 1 104 ? -9.715 6.636 18.672 1.00 93.62 104 ILE A C 1
ATOM 756 O O . ILE A 1 104 ? -10.164 7.303 17.739 1.00 93.62 104 ILE A O 1
ATOM 760 N N . VAL A 1 105 ? -10.462 6.302 19.727 1.00 92.88 105 VAL A N 1
ATOM 761 C CA . VAL A 1 105 ? -11.876 6.691 19.857 1.00 92.88 105 VAL A CA 1
ATOM 762 C C . VAL A 1 105 ? -12.018 8.200 20.093 1.00 92.88 105 VAL A C 1
ATOM 764 O O . VAL A 1 105 ? -12.878 8.836 19.483 1.00 92.88 105 VAL A O 1
ATOM 767 N N . GLU A 1 106 ? -11.148 8.801 20.910 1.00 90.31 106 GLU A N 1
ATOM 768 C CA . GLU A 1 106 ? -11.129 10.251 21.151 1.00 90.31 106 GLU A CA 1
ATOM 769 C C . GLU A 1 106 ? -10.849 11.048 19.868 1.00 90.31 106 GLU A C 1
ATOM 771 O O . GLU A 1 106 ? -11.517 12.057 19.622 1.00 90.31 106 GLU A O 1
ATOM 776 N N . CYS A 1 107 ? -9.933 10.575 19.010 1.00 88.06 107 CYS A N 1
ATOM 777 C CA . CYS A 1 107 ? -9.647 11.199 17.712 1.00 88.06 107 CYS A CA 1
ATOM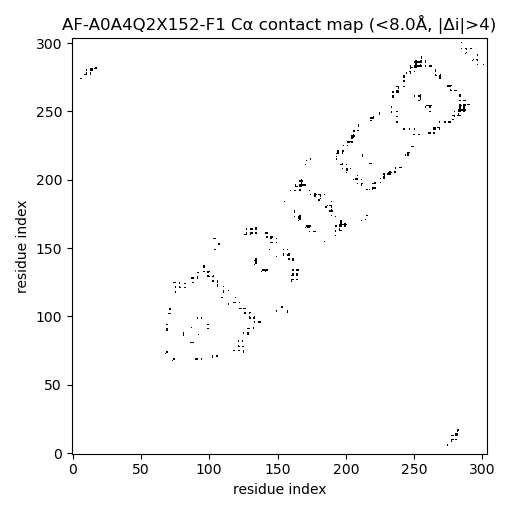 778 C C . CYS A 1 107 ? -10.925 11.370 16.878 1.00 88.06 107 CYS A C 1
ATOM 780 O O . CYS A 1 107 ? -11.153 12.428 16.294 1.00 88.06 107 CYS A O 1
ATOM 782 N N . LEU A 1 108 ? -11.780 10.345 16.841 1.00 84.62 108 LEU A N 1
ATOM 783 C CA . LEU A 1 108 ? -13.016 10.367 16.058 1.00 84.62 108 LEU A CA 1
ATOM 784 C C . LEU A 1 108 ? -14.088 11.281 16.651 1.00 84.62 108 LEU A C 1
ATOM 786 O O . LEU A 1 108 ? -14.891 11.840 15.909 1.00 84.62 108 LEU A O 1
ATOM 790 N N . GLN A 1 109 ? -14.111 11.446 17.973 1.00 83.94 109 GLN A N 1
ATOM 791 C CA . GLN A 1 109 ? -15.070 12.328 18.640 1.00 83.94 109 GLN A CA 1
ATOM 792 C C . GLN A 1 109 ? -14.716 13.808 18.467 1.00 83.94 109 GLN A C 1
ATOM 794 O O . GLN A 1 109 ? -15.610 14.647 18.390 1.00 83.94 109 GLN A O 1
ATOM 799 N N . GLN A 1 110 ? -13.423 14.137 18.403 1.00 76.06 110 GLN A N 1
ATOM 800 C CA . GLN A 1 110 ? -12.964 15.527 18.332 1.00 76.06 110 GLN A CA 1
ATOM 801 C C . GLN A 1 110 ? -12.891 16.081 16.902 1.00 76.06 110 GLN A C 1
ATOM 803 O O . GLN A 1 110 ? -12.901 17.297 16.714 1.00 76.06 110 GLN A O 1
ATOM 808 N N . VAL A 1 111 ? -12.882 15.220 15.879 1.00 72.81 111 VAL A N 1
ATOM 809 C CA . VAL A 1 111 ? -12.874 15.624 14.463 1.00 72.81 111 VAL A CA 1
ATOM 810 C C . VAL A 1 111 ? -14.294 15.626 13.902 1.00 72.81 111 VAL A C 1
ATOM 812 O O . VAL A 1 111 ? -14.671 14.812 13.061 1.00 72.81 111 VAL A O 1
ATOM 815 N N . GLY A 1 112 ? -15.110 16.557 14.391 1.00 69.75 112 GLY A N 1
ATOM 816 C CA . GLY A 1 112 ? -16.438 16.801 13.834 1.00 69.75 112 GLY A CA 1
ATOM 817 C C . GLY A 1 112 ? -16.391 17.431 12.429 1.00 69.75 112 GLY A C 1
ATOM 818 O O . GLY A 1 112 ? -15.352 17.951 12.003 1.00 69.75 112 GLY A O 1
ATOM 819 N N . PRO A 1 113 ? -17.530 17.465 11.713 1.00 73.25 113 PRO A N 1
ATOM 820 C CA . PRO A 1 113 ? -17.654 18.107 10.401 1.00 73.25 113 PRO A CA 1
ATOM 821 C C . PRO A 1 113 ? -17.414 19.624 10.422 1.00 73.25 113 PRO A C 1
ATOM 823 O O . PRO A 1 113 ? -17.272 20.209 9.348 1.00 73.25 113 PRO A O 1
ATOM 826 N N . ASP A 1 114 ? -17.290 20.232 11.604 1.00 81.12 114 ASP A N 1
ATOM 827 C CA . ASP A 1 114 ? -17.006 21.658 11.803 1.00 81.12 114 ASP A CA 1
ATOM 828 C C . ASP A 1 114 ? -15.552 21.943 12.222 1.00 81.12 114 ASP A C 1
ATOM 830 O O . ASP A 1 114 ? -15.140 23.099 12.278 1.00 81.12 114 ASP A O 1
ATOM 834 N N . ALA A 1 115 ? -14.739 20.912 12.492 1.00 81.06 115 ALA A N 1
ATOM 835 C CA . ALA A 1 115 ? -13.343 21.103 12.897 1.00 81.06 115 ALA A CA 1
ATOM 836 C C . ALA A 1 115 ? -12.521 21.751 11.769 1.00 81.06 115 ALA A C 1
ATOM 838 O O . ALA A 1 115 ? -12.724 21.428 10.593 1.00 81.06 115 ALA A O 1
ATOM 839 N N . ALA A 1 116 ? -11.570 22.626 12.104 1.00 84.19 116 ALA A N 1
ATOM 840 C CA . ALA A 1 116 ? -10.705 23.253 11.108 1.00 84.19 116 ALA A CA 1
ATOM 841 C C . ALA A 1 116 ? -9.840 22.200 10.392 1.00 84.19 116 ALA A C 1
ATOM 843 O O . ALA A 1 116 ? -9.398 21.224 10.997 1.00 84.19 116 ALA A O 1
ATOM 844 N N . MET A 1 117 ? -9.575 22.392 9.093 1.00 83.06 117 MET A N 1
ATOM 845 C CA . MET A 1 117 ? -8.809 21.428 8.283 1.00 83.06 117 MET A CA 1
ATOM 846 C C . MET A 1 117 ? -7.451 21.019 8.888 1.00 83.06 117 MET A C 1
ATOM 848 O O . MET A 1 117 ? -7.161 19.821 8.866 1.00 83.06 117 MET A O 1
ATOM 852 N N . PRO A 1 118 ? -6.638 21.937 9.456 1.00 81.38 118 PRO A N 1
ATOM 853 C CA . PRO A 1 118 ? -5.385 21.562 10.116 1.00 81.38 118 PRO A CA 1
ATOM 854 C C . PRO A 1 118 ? -5.588 20.595 11.289 1.00 81.38 118 PRO A C 1
ATOM 856 O O . PRO A 1 118 ? -4.854 19.616 11.410 1.00 81.38 118 PRO A O 1
ATOM 859 N N . ASP A 1 119 ? -6.628 20.808 12.097 1.00 79.81 119 ASP A N 1
ATOM 860 C CA . ASP A 1 119 ? -6.932 19.954 13.249 1.00 79.81 119 ASP A CA 1
ATOM 861 C C . ASP A 1 119 ? -7.374 18.559 12.798 1.00 79.81 119 ASP A C 1
ATOM 863 O O . ASP A 1 119 ? -6.964 17.555 13.382 1.00 79.81 119 ASP A O 1
ATOM 867 N N . ARG A 1 120 ? -8.138 18.468 11.698 1.00 82.62 120 ARG A N 1
ATOM 868 C CA . ARG A 1 120 ? -8.515 17.169 11.109 1.00 82.62 120 ARG A CA 1
ATOM 869 C C . ARG A 1 120 ? -7.299 16.390 10.630 1.00 82.62 120 ARG A C 1
ATOM 871 O O . ARG A 1 120 ? -7.222 15.183 10.842 1.00 82.62 120 ARG A O 1
ATOM 878 N N . GLN A 1 121 ? -6.357 17.070 9.977 1.00 82.12 121 GLN A N 1
ATOM 879 C CA . GLN A 1 121 ? -5.125 16.448 9.492 1.00 82.12 121 GLN A CA 1
ATOM 880 C C . GLN A 1 121 ? -4.249 15.970 10.652 1.00 82.12 121 GLN A C 1
ATOM 882 O O . GLN A 1 121 ? -3.772 14.836 10.629 1.00 82.12 121 GLN A O 1
ATOM 887 N N . ALA A 1 122 ? -4.086 16.801 11.684 1.00 82.50 122 ALA A N 1
ATOM 888 C CA . ALA A 1 122 ? -3.363 16.448 12.900 1.00 82.50 122 ALA A CA 1
ATOM 889 C C . ALA A 1 122 ? -3.969 15.210 13.576 1.00 82.50 122 ALA A C 1
ATOM 891 O O . ALA A 1 122 ? -3.266 14.229 13.827 1.00 82.50 122 ALA A O 1
ATOM 892 N N . ALA A 1 123 ? -5.281 15.218 13.801 1.00 85.31 123 ALA A N 1
ATOM 893 C CA . ALA A 1 123 ? -5.994 14.112 14.421 1.00 85.31 123 ALA A CA 1
ATOM 894 C C . ALA A 1 123 ? -5.942 12.826 13.585 1.00 85.31 123 ALA A C 1
ATOM 896 O O . ALA A 1 123 ? -5.689 11.758 14.136 1.00 85.31 123 ALA A O 1
ATOM 897 N N . SER A 1 124 ? -6.099 12.916 12.260 1.00 85.00 124 SER A N 1
ATOM 898 C CA . SER A 1 124 ? -5.924 11.771 11.356 1.00 85.00 124 SER A CA 1
ATOM 899 C C . SER A 1 124 ? -4.501 11.199 11.443 1.00 85.00 124 SER A C 1
ATOM 901 O O . SER A 1 124 ? -4.325 9.984 11.516 1.00 85.00 124 SER A O 1
ATOM 903 N N . GLY A 1 125 ? -3.477 12.056 11.534 1.00 85.06 125 GLY A N 1
ATOM 904 C CA . GLY A 1 125 ? -2.087 11.630 11.722 1.00 85.06 125 GLY A CA 1
ATOM 905 C C . GLY A 1 125 ? -1.834 10.917 13.058 1.00 85.06 125 GLY A C 1
ATOM 906 O O . GLY A 1 125 ? -1.123 9.904 13.093 1.00 85.06 125 GLY A O 1
ATOM 907 N N . VAL A 1 126 ? -2.427 11.418 14.147 1.00 88.81 126 VAL A N 1
ATOM 908 C CA . VAL A 1 126 ? -2.377 10.785 15.477 1.00 88.81 126 VAL A CA 1
ATOM 909 C C . VAL A 1 126 ? -3.101 9.441 15.450 1.00 88.81 126 VAL A C 1
ATOM 911 O O . VAL A 1 126 ? -2.502 8.430 15.815 1.00 88.81 126 VAL A O 1
ATOM 914 N N . MET A 1 127 ? -4.338 9.407 14.948 1.00 91.12 127 MET A N 1
ATOM 915 C CA . MET A 1 127 ? -5.154 8.196 14.846 1.00 91.12 127 MET A CA 1
ATOM 916 C C . MET A 1 127 ? -4.440 7.118 14.031 1.00 91.12 127 MET A C 1
ATOM 918 O O . MET A 1 127 ? -4.240 6.013 14.528 1.00 91.12 127 MET A O 1
ATOM 922 N N . GLY A 1 128 ? -3.965 7.449 12.828 1.00 90.12 128 GLY A N 1
ATOM 923 C CA . GLY A 1 128 ? -3.254 6.500 11.975 1.00 90.12 128 GLY A CA 1
ATOM 924 C C . GLY A 1 128 ? -1.971 5.965 12.620 1.00 90.12 128 GLY A C 1
ATOM 925 O O . GLY A 1 128 ? -1.591 4.819 12.386 1.00 90.12 128 GLY A O 1
ATOM 926 N N . THR A 1 129 ? -1.294 6.753 13.464 1.00 90.00 129 THR A N 1
ATOM 927 C CA . THR A 1 129 ? -0.124 6.264 14.212 1.00 90.00 129 THR A CA 1
ATOM 928 C C . THR A 1 129 ? -0.520 5.371 15.383 1.00 90.00 129 THR A C 1
ATOM 930 O O . THR A 1 129 ? 0.081 4.312 15.553 1.00 90.00 129 THR A O 1
ATOM 933 N N . ALA A 1 130 ? -1.536 5.758 16.154 1.00 93.50 130 ALA A N 1
ATOM 934 C CA . ALA A 1 130 ? -2.029 4.973 17.281 1.00 93.50 130 ALA A CA 1
ATOM 935 C C . ALA A 1 130 ? -2.555 3.608 16.818 1.00 93.50 130 ALA A C 1
ATOM 937 O O . ALA A 1 130 ? -2.245 2.588 17.423 1.00 93.50 130 ALA A O 1
ATOM 938 N N . VAL A 1 131 ? -3.275 3.582 15.696 1.00 94.56 131 VAL A N 1
ATOM 939 C CA . VAL A 1 131 ? -3.779 2.366 15.052 1.00 94.56 131 VAL A CA 1
ATOM 940 C C . VAL A 1 131 ? -2.645 1.434 14.621 1.00 94.56 131 VAL A C 1
ATOM 942 O O . VAL A 1 131 ? -2.692 0.241 14.923 1.00 94.56 131 VAL A O 1
ATOM 945 N N . ARG A 1 132 ? -1.608 1.961 13.953 1.00 92.88 132 ARG A N 1
ATOM 946 C CA . ARG A 1 132 ? -0.438 1.157 13.557 1.00 92.88 132 ARG A CA 1
ATOM 947 C C . ARG A 1 132 ? 0.263 0.550 14.766 1.00 92.88 132 ARG A C 1
ATOM 949 O O . ARG A 1 132 ? 0.597 -0.630 14.749 1.00 92.88 132 ARG A O 1
ATOM 956 N N . GLU A 1 133 ? 0.477 1.347 15.808 1.00 94.19 133 GLU A N 1
ATOM 957 C CA . GLU A 1 133 ? 1.141 0.876 17.024 1.00 94.19 133 GLU A CA 1
ATOM 958 C C . GLU A 1 133 ? 0.283 -0.145 17.785 1.00 94.19 133 GLU A C 1
ATOM 960 O O . GLU A 1 133 ? 0.813 -1.131 18.294 1.00 94.19 133 GLU A O 1
ATOM 965 N N . LEU A 1 134 ? -1.042 0.034 17.811 1.00 96.19 134 LEU A N 1
ATOM 966 C CA . LEU A 1 134 ? -1.963 -0.934 18.400 1.00 96.19 134 LEU A CA 1
ATOM 967 C C . LEU A 1 134 ? -1.909 -2.272 17.651 1.00 96.19 134 LEU A C 1
ATOM 969 O O . LEU A 1 134 ? -1.712 -3.311 18.280 1.00 96.19 134 LEU A O 1
ATOM 973 N N . TYR A 1 135 ? -2.017 -2.250 16.319 1.00 95.44 135 TYR A N 1
ATOM 974 C CA . TYR A 1 135 ? -1.951 -3.465 15.503 1.00 95.44 135 TYR A CA 1
ATOM 975 C C . TYR A 1 135 ? -0.597 -4.169 15.631 1.00 95.44 135 TYR A C 1
ATOM 977 O O . TYR A 1 135 ? -0.545 -5.382 15.795 1.00 95.44 135 TYR A O 1
ATOM 985 N N . LYS A 1 136 ? 0.510 -3.422 15.671 1.00 94.00 136 LYS A N 1
ATOM 986 C CA . LYS A 1 136 ? 1.848 -3.985 15.900 1.00 94.00 136 LYS A CA 1
ATOM 987 C C . LYS A 1 136 ? 1.951 -4.787 17.207 1.00 94.00 136 LYS A C 1
ATOM 989 O O . LYS A 1 136 ? 2.748 -5.717 17.288 1.00 94.00 136 LYS A O 1
ATOM 994 N N . ARG A 1 137 ? 1.180 -4.423 18.238 1.00 94.88 137 ARG A N 1
ATOM 995 C CA . ARG A 1 137 ? 1.208 -5.072 19.562 1.00 94.88 137 ARG A CA 1
ATOM 996 C C . ARG A 1 137 ? 0.207 -6.202 19.706 1.00 94.88 137 ARG A C 1
ATOM 998 O O . ARG A 1 137 ? 0.513 -7.208 20.337 1.00 94.88 137 ARG A O 1
ATOM 1005 N N . GLU A 1 138 ? -1.000 -5.995 19.197 1.00 96.44 138 GLU A N 1
ATOM 1006 C CA . GLU A 1 138 ? -2.132 -6.891 19.430 1.00 96.44 138 GLU A CA 1
ATOM 1007 C C . GLU A 1 138 ? -2.487 -7.753 18.209 1.00 96.44 138 GLU A C 1
ATOM 1009 O O . GLU A 1 138 ? -3.195 -8.749 18.363 1.00 96.44 138 GLU A O 1
ATOM 1014 N N . GLY A 1 139 ? -1.989 -7.410 17.018 1.00 94.94 139 GLY A N 1
ATOM 1015 C CA . GLY A 1 139 ? -2.324 -8.072 15.759 1.00 94.94 139 GLY A CA 1
ATOM 1016 C C . GLY A 1 139 ? -3.832 -8.093 15.527 1.00 94.94 139 GLY A C 1
ATOM 1017 O O . GLY A 1 139 ? -4.524 -7.092 15.730 1.00 94.94 139 GLY A O 1
ATOM 1018 N N . ASP A 1 140 ? -4.353 -9.265 15.172 1.00 96.25 140 ASP A N 1
ATOM 1019 C CA . ASP A 1 140 ? -5.774 -9.487 14.881 1.00 96.25 140 ASP A CA 1
ATOM 1020 C C . ASP A 1 140 ? -6.708 -9.104 16.038 1.00 96.25 140 ASP A C 1
ATOM 1022 O O . ASP A 1 140 ? -7.834 -8.665 15.797 1.00 96.25 140 ASP A O 1
ATOM 1026 N N . LYS A 1 141 ? -6.238 -9.147 17.294 1.00 97.69 141 LYS A N 1
ATOM 1027 C CA . LYS A 1 141 ? -7.042 -8.716 18.451 1.00 97.69 141 LYS A CA 1
ATOM 1028 C C . LYS A 1 141 ? -7.433 -7.237 18.380 1.00 97.69 141 LYS A C 1
ATOM 1030 O O . LYS A 1 141 ? -8.465 -6.856 18.926 1.00 97.69 141 LYS A O 1
ATOM 1035 N N . ALA A 1 142 ? -6.653 -6.401 17.689 1.00 97.88 142 ALA A N 1
ATOM 1036 C CA . ALA A 1 142 ? -7.017 -5.005 17.454 1.00 97.88 142 ALA A CA 1
ATOM 1037 C C . ALA A 1 142 ? -8.221 -4.880 16.500 1.00 97.88 142 ALA A C 1
ATOM 1039 O O . ALA A 1 142 ? -9.084 -4.025 16.703 1.00 97.88 142 ALA A O 1
ATOM 1040 N N . LEU A 1 143 ? -8.305 -5.746 15.483 1.00 98.06 143 LEU A N 1
ATOM 1041 C CA . LEU A 1 143 ? -9.441 -5.808 14.557 1.00 98.06 143 LEU A CA 1
ATOM 1042 C C . LEU A 1 143 ? -10.691 -6.356 15.256 1.00 98.06 143 LEU A C 1
ATOM 1044 O O . LEU A 1 143 ? -11.775 -5.794 15.103 1.00 98.06 143 LEU A O 1
ATOM 1048 N N . GLU A 1 144 ? -10.534 -7.400 16.073 1.00 98.19 144 GLU A N 1
ATOM 1049 C CA . GLU A 1 144 ? -11.611 -7.959 16.901 1.00 98.19 144 GLU A CA 1
ATOM 1050 C C . GLU A 1 144 ? -12.171 -6.928 17.883 1.00 98.19 144 GLU A C 1
ATOM 1052 O O . GLU A 1 144 ? -13.387 -6.749 17.965 1.00 98.19 144 GLU A O 1
ATOM 1057 N N . TRP A 1 145 ? -11.290 -6.193 18.567 1.00 98.06 145 TRP A N 1
ATOM 1058 C CA . TRP A 1 145 ? -11.678 -5.081 19.431 1.00 98.06 145 TRP A CA 1
ATOM 1059 C C . TRP A 1 145 ? -12.487 -4.030 18.662 1.00 98.06 145 TRP A C 1
ATOM 1061 O O . TRP A 1 145 ? -13.581 -3.655 19.086 1.00 98.06 145 TRP A O 1
ATOM 1071 N N . ALA A 1 146 ? -11.990 -3.584 17.504 1.00 97.69 146 ALA A N 1
ATOM 1072 C CA . ALA A 1 146 ? -12.683 -2.584 16.701 1.00 97.69 146 ALA A CA 1
ATOM 1073 C C . ALA A 1 146 ? -14.065 -3.071 16.239 1.00 97.69 146 ALA A C 1
ATOM 1075 O O . ALA A 1 146 ? -15.025 -2.304 16.225 1.00 97.69 146 ALA A O 1
ATOM 1076 N N . ALA A 1 147 ? -14.192 -4.351 15.901 1.00 97.62 147 ALA A N 1
ATOM 1077 C CA . ALA A 1 147 ? -15.455 -4.958 15.511 1.00 97.62 147 ALA A CA 1
ATOM 1078 C C . ALA A 1 147 ? -16.469 -5.063 16.662 1.00 97.62 147 ALA A C 1
ATOM 1080 O O . ALA A 1 147 ? -17.661 -4.830 16.440 1.00 97.62 147 ALA A O 1
ATOM 1081 N N . ALA A 1 148 ? -16.010 -5.421 17.864 1.00 97.44 148 ALA A N 1
ATOM 1082 C CA . ALA A 1 148 ? -16.872 -5.758 18.994 1.00 97.44 148 ALA A CA 1
ATOM 1083 C C . ALA A 1 148 ? -17.211 -4.560 19.892 1.00 97.44 148 ALA A C 1
ATOM 1085 O O . ALA A 1 148 ? -18.351 -4.432 20.338 1.00 97.44 148 ALA A O 1
ATOM 1086 N N . GLU A 1 149 ? -16.239 -3.689 20.163 1.00 97.38 149 GLU A N 1
ATOM 1087 C CA . GLU A 1 149 ? -16.337 -2.694 21.238 1.00 97.38 149 GLU A CA 1
ATOM 1088 C C . GLU A 1 149 ? -16.522 -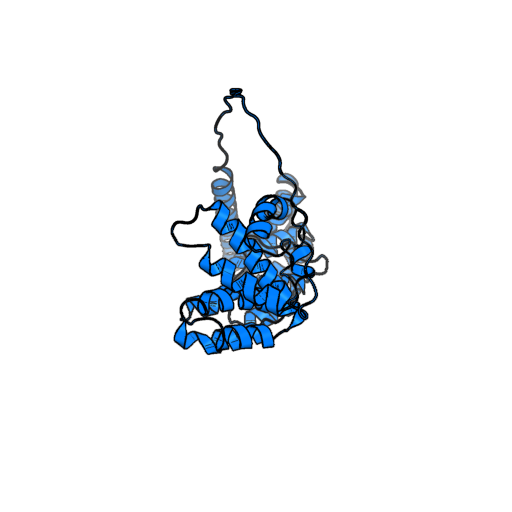1.258 20.732 1.00 97.38 149 GLU A C 1
ATOM 1090 O O . GLU A 1 149 ? -17.059 -0.416 21.453 1.00 97.38 149 GLU A O 1
ATOM 1095 N N . VAL A 1 150 ? -16.124 -0.952 19.491 1.00 96.19 150 VAL A N 1
ATOM 1096 C CA . VAL A 1 150 ? -16.308 0.397 18.934 1.00 96.19 150 VAL A CA 1
ATOM 1097 C C . VAL A 1 150 ? -17.788 0.626 18.583 1.00 96.19 150 VAL A C 1
ATOM 1099 O O . VAL A 1 150 ? -18.403 -0.226 17.919 1.00 96.19 150 VAL A O 1
ATOM 1102 N N . PRO A 1 151 ? -18.372 1.785 18.966 1.00 94.56 151 PRO A N 1
ATOM 1103 C CA . PRO A 1 151 ? -19.742 2.140 18.611 1.00 94.56 151 PRO A CA 1
ATOM 1104 C C . PRO A 1 151 ? -20.000 2.036 17.107 1.00 94.56 151 PRO A C 1
ATOM 1106 O O . PRO A 1 151 ? -19.175 2.454 16.295 1.00 94.56 151 PRO A O 1
ATOM 1109 N N . GLU A 1 152 ? -21.174 1.533 16.721 1.00 93.75 152 GLU A N 1
ATOM 1110 C CA . GLU A 1 152 ? -21.503 1.244 15.317 1.00 93.75 152 GLU A CA 1
ATOM 1111 C C . GLU A 1 152 ? -21.302 2.449 14.385 1.00 93.75 152 GLU A C 1
ATOM 1113 O O . GLU A 1 152 ? -20.730 2.301 13.306 1.00 93.75 152 GLU A O 1
ATOM 1118 N N . ALA A 1 153 ? -21.671 3.651 14.842 1.00 91.06 153 ALA A N 1
ATOM 1119 C CA . ALA A 1 153 ? -21.512 4.897 14.091 1.00 91.06 153 ALA A CA 1
ATOM 1120 C C . ALA A 1 153 ? -20.046 5.255 13.765 1.00 91.06 153 ALA A C 1
ATOM 1122 O O . ALA A 1 153 ? -19.792 6.027 12.845 1.00 91.06 153 ALA A O 1
ATOM 1123 N N . GLN A 1 154 ? -19.083 4.712 14.516 1.00 93.31 154 GLN A N 1
ATOM 1124 C CA . GLN A 1 154 ? -17.647 4.991 14.389 1.00 93.31 154 GLN A CA 1
ATOM 1125 C C . GLN A 1 154 ? -16.848 3.784 13.882 1.00 93.31 154 GLN A C 1
ATOM 1127 O O . GLN A 1 154 ? -15.711 3.933 13.430 1.00 93.31 154 GLN A O 1
ATOM 1132 N N . ARG A 1 155 ? -17.439 2.586 13.929 1.00 95.25 155 ARG A N 1
ATOM 1133 C CA . ARG A 1 155 ? -16.771 1.316 13.632 1.00 95.25 155 ARG A CA 1
ATOM 1134 C C . ARG A 1 155 ? -16.134 1.289 12.249 1.00 95.25 155 ARG A C 1
ATOM 1136 O O . ARG A 1 155 ? -14.988 0.871 12.120 1.00 95.25 155 ARG A O 1
ATOM 1143 N N . SER A 1 156 ? -16.840 1.768 11.224 1.00 95.56 156 SER A N 1
ATOM 1144 C CA . SER A 1 156 ? -16.321 1.775 9.852 1.00 95.56 156 SER A CA 1
ATOM 1145 C C . SER A 1 156 ? -15.070 2.646 9.712 1.00 95.56 156 SER A C 1
ATOM 1147 O O . SER A 1 156 ? -14.165 2.283 8.964 1.00 95.56 156 SER A O 1
ATOM 1149 N N . ALA A 1 157 ? -14.979 3.755 10.451 1.00 93.31 157 ALA A N 1
ATOM 1150 C CA . ALA A 1 157 ? -13.815 4.634 10.444 1.00 93.31 157 ALA A CA 1
ATOM 1151 C C . ALA A 1 157 ? -12.614 3.977 11.140 1.00 93.31 157 ALA A C 1
ATOM 1153 O O . ALA A 1 157 ? -11.538 3.912 10.549 1.00 93.31 157 ALA A O 1
ATOM 1154 N N . VAL A 1 158 ? -12.805 3.411 12.341 1.00 95.06 158 VAL A N 1
ATOM 1155 C CA . VAL A 1 158 ? -11.729 2.702 13.065 1.00 95.06 158 VAL A CA 1
ATOM 1156 C C . VAL A 1 158 ? -11.233 1.489 12.279 1.00 95.06 158 VAL A C 1
ATOM 1158 O O . VAL A 1 158 ? -10.027 1.333 12.093 1.00 95.06 158 VAL A O 1
ATOM 1161 N N . LEU A 1 159 ? -12.150 0.658 11.769 1.00 97.19 159 LEU A N 1
ATOM 1162 C CA . LEU A 1 159 ? -11.791 -0.492 10.938 1.00 97.19 159 LEU A CA 1
ATOM 1163 C C . LEU A 1 159 ? -11.068 -0.058 9.664 1.00 97.19 159 LEU A C 1
ATOM 1165 O O . LEU A 1 159 ? -10.125 -0.728 9.265 1.00 97.19 159 LEU A O 1
ATOM 1169 N N . SER A 1 160 ? -11.457 1.060 9.043 1.00 96.31 160 SER A N 1
ATOM 1170 C CA . SER A 1 160 ? -10.759 1.547 7.848 1.00 96.31 160 SER A CA 1
ATOM 1171 C C . SER A 1 160 ? -9.295 1.866 8.142 1.00 96.31 160 SER A C 1
ATOM 1173 O O . SER A 1 160 ? -8.421 1.431 7.399 1.00 96.31 160 SER A O 1
ATOM 1175 N N . GLU A 1 161 ? -9.012 2.587 9.227 1.00 94.88 161 GLU A N 1
ATOM 1176 C CA . GLU A 1 161 ? -7.633 2.920 9.604 1.00 94.88 161 GLU A CA 1
ATOM 1177 C C . GLU A 1 161 ? -6.824 1.665 9.955 1.00 94.88 161 GLU A C 1
ATOM 1179 O O . GLU A 1 161 ? -5.677 1.522 9.521 1.00 94.88 161 GLU A O 1
ATOM 1184 N N . LEU A 1 162 ? -7.420 0.722 10.699 1.00 96.69 162 LEU A N 1
ATOM 1185 C CA . LEU A 1 162 ? -6.769 -0.551 11.027 1.00 96.69 162 LEU A CA 1
ATOM 1186 C C . LEU A 1 162 ? -6.460 -1.347 9.764 1.00 96.69 162 LEU A C 1
ATOM 1188 O O . LEU A 1 162 ? -5.335 -1.805 9.598 1.00 96.69 162 LEU A O 1
ATOM 1192 N N . LEU A 1 163 ? -7.417 -1.466 8.845 1.00 97.88 163 LEU A N 1
ATOM 1193 C CA . LEU A 1 163 ? -7.225 -2.207 7.604 1.00 97.88 163 LEU A CA 1
ATOM 1194 C C . LEU A 1 163 ? -6.216 -1.539 6.674 1.00 97.88 163 LEU A C 1
ATOM 1196 O O . LEU A 1 163 ? -5.502 -2.254 5.984 1.00 97.88 163 LEU A O 1
ATOM 1200 N N . VAL A 1 164 ? -6.069 -0.210 6.689 1.00 95.50 164 VAL A N 1
ATOM 1201 C CA . VAL A 1 164 ? -4.961 0.467 5.990 1.00 95.50 164 VAL A CA 1
ATOM 1202 C C . VAL A 1 164 ? -3.604 0.070 6.580 1.00 95.50 164 VAL A C 1
ATOM 1204 O O . VAL A 1 164 ? -2.656 -0.145 5.821 1.00 95.50 164 VAL A O 1
ATOM 1207 N N . ALA A 1 165 ? -3.492 -0.040 7.908 1.00 92.81 165 ALA A N 1
ATOM 1208 C CA . ALA A 1 165 ? -2.268 -0.507 8.559 1.00 92.81 165 ALA A CA 1
ATOM 1209 C C . ALA A 1 165 ? -1.989 -1.985 8.236 1.00 92.81 165 ALA A C 1
ATOM 1211 O O . ALA A 1 165 ? -0.902 -2.314 7.767 1.00 92.81 165 ALA A O 1
ATOM 1212 N N . VAL A 1 166 ? -2.996 -2.848 8.396 1.00 96.19 166 VAL A N 1
ATOM 1213 C CA . VAL A 1 166 ? -2.919 -4.292 8.126 1.00 96.19 166 VAL A CA 1
ATOM 1214 C C . VAL A 1 166 ? -2.598 -4.564 6.661 1.00 96.19 166 VAL A C 1
ATOM 1216 O O . VAL A 1 166 ? -1.792 -5.439 6.375 1.00 96.19 166 VAL A O 1
ATOM 1219 N N . ALA A 1 167 ? -3.182 -3.804 5.728 1.00 97.06 167 ALA A N 1
ATOM 1220 C CA . ALA A 1 167 ? -2.995 -3.986 4.289 1.00 97.06 167 ALA A CA 1
ATOM 1221 C C . ALA A 1 167 ? -1.518 -4.041 3.905 1.00 97.06 167 ALA A C 1
ATOM 1223 O O . ALA A 1 167 ? -1.133 -4.855 3.067 1.00 97.06 167 ALA A O 1
ATOM 1224 N N . LYS A 1 168 ? -0.700 -3.179 4.521 1.00 93.44 168 LYS A N 1
ATOM 1225 C CA . LYS A 1 168 ? 0.728 -3.105 4.229 1.00 93.44 168 LYS A CA 1
ATOM 1226 C C . LYS A 1 168 ? 1.441 -4.393 4.603 1.00 93.44 168 LYS A C 1
ATOM 1228 O O . LYS A 1 168 ? 2.171 -4.905 3.763 1.00 93.44 168 LYS A O 1
ATOM 1233 N N . ASP A 1 169 ? 1.203 -4.928 5.796 1.00 92.19 169 ASP A N 1
ATOM 1234 C CA . ASP A 1 169 ? 1.981 -6.040 6.360 1.00 92.19 169 ASP A CA 1
ATOM 1235 C C . ASP A 1 169 ? 1.364 -7.418 6.082 1.00 92.19 169 ASP A C 1
ATOM 1237 O O . ASP A 1 169 ? 2.071 -8.414 5.949 1.00 92.19 169 ASP A O 1
ATOM 1241 N N . SER A 1 170 ? 0.037 -7.499 6.007 1.00 96.12 170 SER A N 1
ATOM 1242 C CA . SER A 1 170 ? -0.733 -8.745 5.931 1.00 96.12 170 SER A CA 1
ATOM 1243 C C . SER A 1 170 ? -1.953 -8.566 5.013 1.00 96.12 170 SER A C 1
ATOM 1245 O O . SER A 1 170 ? -3.091 -8.479 5.481 1.00 96.12 170 SER A O 1
ATOM 1247 N N . PRO A 1 171 ? -1.743 -8.491 3.685 1.00 97.50 171 PRO A N 1
ATOM 1248 C CA . PRO A 1 171 ? -2.815 -8.243 2.718 1.00 97.50 171 PRO A CA 1
ATOM 1249 C C . PRO A 1 171 ? -3.878 -9.352 2.704 1.00 97.50 171 PRO A C 1
ATOM 1251 O O . PRO A 1 171 ? -5.039 -9.066 2.426 1.00 97.50 171 PRO A O 1
ATOM 1254 N N . ASP A 1 172 ? -3.514 -10.589 3.049 1.00 98.12 172 ASP A N 1
ATOM 1255 C CA . ASP A 1 172 ? -4.436 -11.721 3.199 1.00 98.12 172 ASP A CA 1
ATOM 1256 C C . ASP A 1 172 ? -5.427 -11.485 4.349 1.00 98.12 172 ASP A C 1
ATOM 1258 O O . ASP A 1 172 ? -6.640 -11.530 4.137 1.00 98.12 172 ASP A O 1
ATOM 1262 N N . THR A 1 173 ? -4.919 -11.119 5.532 1.00 97.69 173 THR A N 1
ATOM 1263 C CA . THR A 1 173 ? -5.736 -10.728 6.690 1.00 97.69 173 THR A CA 1
ATOM 1264 C C . THR A 1 173 ? -6.615 -9.530 6.354 1.00 97.69 173 THR A C 1
ATOM 1266 O O . THR A 1 173 ? -7.818 -9.549 6.607 1.00 97.69 173 THR A O 1
ATOM 1269 N N . MET A 1 174 ? -6.046 -8.493 5.730 1.00 98.06 174 MET A N 1
ATOM 1270 C CA . MET A 1 174 ? -6.827 -7.328 5.314 1.00 98.06 174 MET A CA 1
ATOM 1271 C C . MET A 1 174 ? -7.987 -7.733 4.404 1.00 98.06 174 MET A C 1
ATOM 1273 O O . MET A 1 174 ? -9.113 -7.297 4.641 1.00 98.06 174 MET A O 1
ATOM 1277 N N . LYS A 1 175 ? -7.735 -8.581 3.398 1.00 98.25 175 LYS A N 1
ATOM 1278 C CA . LYS A 1 175 ? -8.762 -9.032 2.457 1.00 98.25 175 LYS A CA 1
ATOM 1279 C C . LYS A 1 175 ? -9.874 -9.794 3.170 1.00 98.25 175 LYS A C 1
ATOM 1281 O O . LYS A 1 175 ? -11.042 -9.514 2.919 1.00 98.25 175 LYS A O 1
ATOM 1286 N N . GLU A 1 176 ? -9.530 -10.726 4.058 1.00 98.19 176 GLU A N 1
ATOM 1287 C CA . GLU A 1 176 ? -10.517 -11.497 4.821 1.00 98.19 176 GLU A CA 1
ATOM 1288 C C . GLU A 1 176 ? -11.467 -10.573 5.596 1.00 98.19 176 GLU A C 1
ATOM 1290 O O . GLU A 1 176 ? -12.693 -10.706 5.524 1.00 98.19 176 GLU A O 1
ATOM 1295 N N . TRP A 1 177 ? -10.904 -9.594 6.302 1.00 98.19 177 TRP A N 1
ATOM 1296 C CA . TRP A 1 177 ? -11.683 -8.633 7.072 1.00 98.19 177 TRP A CA 1
ATOM 1297 C C . TRP A 1 177 ? -12.478 -7.672 6.184 1.00 98.19 177 TRP A C 1
ATOM 1299 O O . TRP A 1 177 ? -13.642 -7.392 6.476 1.00 98.19 177 TRP A O 1
ATOM 1309 N N . ALA A 1 178 ? -11.901 -7.197 5.080 1.00 97.88 178 ALA A N 1
ATOM 1310 C CA . ALA A 1 178 ? -12.604 -6.355 4.119 1.00 97.88 178 ALA A CA 1
ATOM 1311 C C . ALA A 1 178 ? -13.811 -7.091 3.510 1.00 97.88 178 ALA A C 1
ATOM 1313 O O . ALA A 1 178 ? -14.898 -6.523 3.417 1.00 97.88 178 ALA A O 1
ATOM 1314 N N . ASP A 1 179 ? -13.655 -8.372 3.168 1.00 98.19 179 ASP A N 1
ATOM 1315 C CA . ASP A 1 179 ? -14.720 -9.213 2.618 1.00 98.19 179 ASP A CA 1
ATOM 1316 C C . ASP A 1 179 ? -15.830 -9.477 3.635 1.00 98.19 179 ASP A C 1
ATOM 1318 O O . ASP A 1 179 ? -17.011 -9.382 3.293 1.00 98.19 179 ASP A O 1
ATOM 1322 N N . ARG A 1 180 ? -15.468 -9.723 4.899 1.00 97.81 180 ARG A N 1
ATOM 1323 C CA . ARG A 1 180 ? -16.422 -9.914 6.002 1.00 97.81 180 ARG A CA 1
ATOM 1324 C C . ARG A 1 180 ? -17.382 -8.731 6.153 1.00 97.81 180 ARG A C 1
ATOM 1326 O O . ARG A 1 180 ? -18.564 -8.935 6.416 1.00 97.81 180 ARG A O 1
ATOM 1333 N N . TYR A 1 181 ? -16.887 -7.507 5.964 1.00 97.19 181 TYR A N 1
ATOM 1334 C CA . TYR A 1 181 ? -17.673 -6.275 6.106 1.00 97.19 181 TYR A CA 1
ATOM 1335 C C . TYR A 1 181 ? -18.154 -5.675 4.781 1.00 97.19 181 TYR A C 1
ATOM 1337 O O . TYR A 1 181 ? -18.903 -4.695 4.783 1.00 97.19 181 TYR A O 1
ATOM 1345 N N . ARG A 1 182 ? -17.800 -6.282 3.645 1.00 97.62 182 ARG A N 1
ATOM 1346 C CA . ARG A 1 182 ? -18.197 -5.823 2.308 1.00 97.62 182 ARG A CA 1
ATOM 1347 C C . ARG A 1 182 ? -19.711 -5.708 2.161 1.00 97.62 182 ARG A C 1
ATOM 1349 O O . ARG A 1 182 ? -20.192 -4.720 1.622 1.00 97.62 182 ARG A O 1
ATOM 1356 N N . GLY A 1 183 ? -20.473 -6.667 2.691 1.00 97.69 183 GLY A N 1
ATOM 1357 C CA . GLY A 1 183 ? -21.939 -6.618 2.649 1.00 97.69 183 GLY A CA 1
ATOM 1358 C C . GLY A 1 183 ? -22.541 -5.448 3.439 1.00 97.69 183 GLY A C 1
ATOM 1359 O O . GLY A 1 183 ? -23.605 -4.955 3.079 1.00 97.69 183 GLY A O 1
ATOM 1360 N N . GLN A 1 184 ? -21.854 -4.980 4.486 1.00 97.25 184 GLN A N 1
ATOM 1361 C CA . GLN A 1 184 ? -22.319 -3.882 5.334 1.00 97.25 184 GLN A CA 1
ATOM 1362 C C . GLN A 1 184 ? -21.885 -2.507 4.807 1.00 97.25 184 GLN A C 1
ATOM 1364 O O . GLN A 1 184 ? -22.654 -1.551 4.893 1.00 97.25 184 GLN A O 1
ATOM 1369 N N . TYR A 1 185 ? -20.660 -2.389 4.284 1.00 96.88 185 TYR A N 1
ATOM 1370 C CA . TYR A 1 185 ? -20.067 -1.101 3.898 1.00 96.88 185 TYR A CA 1
ATOM 1371 C C . TYR A 1 185 ? -19.906 -0.899 2.381 1.00 96.88 185 TYR A C 1
ATOM 1373 O O . TYR A 1 185 ? -19.565 0.200 1.942 1.00 96.88 185 TYR A O 1
ATOM 1381 N N . GLY A 1 186 ? -20.187 -1.925 1.577 1.00 97.44 186 GLY A N 1
ATOM 1382 C CA . GLY A 1 186 ? -20.133 -1.900 0.116 1.00 97.44 186 GLY A CA 1
ATOM 1383 C C . GLY A 1 186 ? -18.740 -2.140 -0.476 1.00 97.44 186 GLY A C 1
ATOM 1384 O O . GLY A 1 186 ? -17.715 -2.091 0.209 1.00 97.44 186 GLY A O 1
ATOM 1385 N N . ASP A 1 187 ? -18.703 -2.362 -1.792 1.00 97.31 187 ASP A N 1
ATOM 1386 C CA . ASP A 1 187 ? -17.474 -2.693 -2.530 1.00 97.31 187 ASP A CA 1
ATOM 1387 C C . ASP A 1 187 ? -16.443 -1.560 -2.498 1.00 97.31 187 ASP A C 1
ATOM 1389 O O . ASP A 1 187 ? -15.267 -1.797 -2.234 1.00 97.31 187 ASP A O 1
ATOM 1393 N N . GLN A 1 188 ? -16.881 -0.306 -2.652 1.00 96.31 188 GLN A N 1
ATOM 1394 C CA . GLN A 1 188 ? -15.984 0.854 -2.576 1.00 96.31 188 GLN A CA 1
ATOM 1395 C C . GLN A 1 188 ? -15.286 0.954 -1.209 1.00 96.31 188 GLN A C 1
ATOM 1397 O O . GLN A 1 188 ? -14.168 1.467 -1.100 1.00 96.31 188 GLN A O 1
ATOM 1402 N N . TRP A 1 189 ? -15.946 0.503 -0.138 1.00 96.81 189 TRP A N 1
ATOM 1403 C CA . TRP A 1 189 ? -15.303 0.430 1.164 1.00 96.81 189 TRP A CA 1
ATOM 1404 C C . TRP A 1 189 ? -14.247 -0.671 1.200 1.00 96.81 189 TRP A C 1
ATOM 1406 O O . TRP A 1 189 ? -13.124 -0.381 1.590 1.00 96.81 189 TRP A O 1
ATOM 1416 N N . ALA A 1 190 ? -14.560 -1.877 0.727 1.00 96.88 190 ALA A N 1
ATOM 1417 C CA . ALA A 1 190 ? -13.614 -2.992 0.718 1.00 96.88 190 ALA A CA 1
ATOM 1418 C C . ALA A 1 190 ? -12.385 -2.732 -0.180 1.00 96.88 190 ALA A C 1
ATOM 1420 O O . ALA A 1 190 ? -11.263 -3.080 0.178 1.00 96.88 190 ALA A O 1
ATOM 1421 N N . GLU A 1 191 ? -12.562 -2.073 -1.327 1.00 96.12 191 GLU A N 1
ATOM 1422 C CA . GLU A 1 191 ? -11.487 -1.846 -2.303 1.00 96.12 191 GLU A CA 1
ATOM 1423 C C . GLU A 1 191 ? -10.509 -0.727 -1.921 1.00 96.12 191 GLU A C 1
ATOM 1425 O O . GLU A 1 191 ? -9.396 -0.669 -2.456 1.00 96.12 191 GLU A O 1
ATOM 1430 N N . ARG A 1 192 ? -10.873 0.173 -0.995 1.00 95.25 192 ARG A N 1
ATOM 1431 C CA . ARG A 1 192 ? -10.037 1.346 -0.661 1.00 95.25 192 ARG A CA 1
ATOM 1432 C C . ARG A 1 192 ? -8.676 0.971 -0.069 1.00 95.25 192 ARG A C 1
ATOM 1434 O O . ARG A 1 192 ? -7.740 1.765 -0.121 1.00 95.25 192 ARG A O 1
ATOM 1441 N N . PHE A 1 193 ? -8.561 -0.234 0.483 1.00 96.19 193 PHE A N 1
ATOM 1442 C CA . PHE A 1 193 ? -7.347 -0.736 1.124 1.00 96.19 193 PHE A CA 1
ATOM 1443 C C . PHE A 1 193 ? -6.320 -1.273 0.117 1.00 96.19 193 PHE A C 1
ATOM 1445 O O . PHE A 1 193 ? -5.140 -1.401 0.452 1.00 96.19 193 PHE A O 1
ATOM 1452 N N . ASN A 1 194 ? -6.731 -1.513 -1.136 1.00 96.12 194 ASN A N 1
ATOM 1453 C CA . ASN A 1 194 ? -5.881 -2.072 -2.190 1.00 96.12 194 ASN A CA 1
ATOM 1454 C C . ASN A 1 194 ? -4.595 -1.264 -2.397 1.00 96.12 194 ASN A C 1
ATOM 1456 O O . ASN A 1 194 ? -3.521 -1.842 -2.536 1.00 96.12 194 ASN A O 1
ATOM 1460 N N . THR A 1 195 ? -4.675 0.070 -2.377 1.00 94.62 195 THR A N 1
ATOM 1461 C CA . THR A 1 195 ? -3.496 0.932 -2.553 1.00 94.62 195 THR A CA 1
ATOM 1462 C C . THR A 1 195 ? -2.463 0.712 -1.450 1.00 94.62 195 THR A C 1
ATOM 1464 O O . THR A 1 195 ? -1.274 0.630 -1.741 1.00 94.62 195 THR A O 1
ATOM 1467 N N . ALA A 1 196 ? -2.895 0.591 -0.191 1.00 94.81 196 ALA A N 1
ATOM 1468 C CA . ALA A 1 196 ? -1.986 0.365 0.930 1.00 94.81 196 ALA A CA 1
ATOM 1469 C C . ALA A 1 196 ? -1.318 -1.017 0.839 1.00 94.81 196 ALA A C 1
ATOM 1471 O O . ALA A 1 196 ? -0.110 -1.116 1.049 1.00 94.81 196 ALA A O 1
ATOM 1472 N N . ALA A 1 197 ? -2.071 -2.045 0.435 1.00 97.31 197 ALA A N 1
ATOM 1473 C CA . ALA A 1 197 ? -1.527 -3.381 0.199 1.00 97.31 197 ALA A CA 1
ATOM 1474 C C . ALA A 1 197 ? -0.503 -3.404 -0.937 1.00 97.31 197 ALA A C 1
A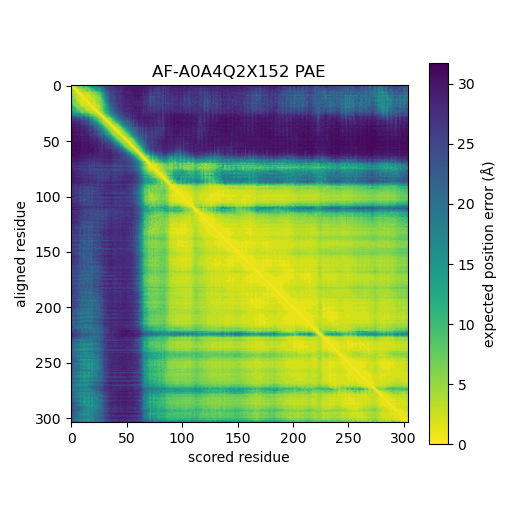TOM 1476 O O . ALA A 1 197 ? 0.577 -3.968 -0.784 1.00 97.31 197 ALA A O 1
ATOM 1477 N N . VAL A 1 198 ? -0.802 -2.731 -2.050 1.00 96.06 198 VAL A N 1
ATOM 1478 C CA . VAL A 1 198 ? 0.127 -2.588 -3.177 1.00 96.06 198 VAL A CA 1
ATOM 1479 C C . VAL A 1 198 ? 1.403 -1.858 -2.754 1.00 96.06 198 VAL A C 1
ATOM 1481 O O . VAL A 1 198 ? 2.489 -2.296 -3.117 1.00 96.06 198 VAL A O 1
ATOM 1484 N N . VAL A 1 199 ? 1.302 -0.786 -1.962 1.00 94.56 199 VAL A N 1
ATOM 1485 C CA . VAL A 1 199 ? 2.478 -0.063 -1.445 1.00 94.56 199 VAL A CA 1
ATOM 1486 C C . VAL A 1 199 ? 3.347 -0.967 -0.569 1.00 94.56 199 VAL A C 1
ATOM 1488 O O . VAL A 1 199 ? 4.547 -1.045 -0.810 1.00 94.56 199 VAL A O 1
ATOM 1491 N N . GLY A 1 200 ? 2.761 -1.692 0.390 1.00 94.69 200 GLY A N 1
ATOM 1492 C CA . GLY A 1 200 ? 3.529 -2.628 1.222 1.00 94.69 200 GLY A CA 1
ATOM 1493 C C . GLY A 1 200 ? 4.158 -3.764 0.406 1.00 94.69 200 GLY A C 1
ATOM 1494 O O . GLY A 1 200 ? 5.283 -4.178 0.669 1.00 94.69 200 GLY A O 1
ATOM 1495 N N . ALA A 1 201 ? 3.469 -4.240 -0.632 1.00 96.62 201 ALA A N 1
ATOM 1496 C CA . ALA A 1 201 ? 3.994 -5.271 -1.518 1.00 96.62 201 ALA A CA 1
ATOM 1497 C C . ALA A 1 201 ? 5.172 -4.776 -2.376 1.00 96.62 201 ALA A C 1
ATOM 1499 O O . ALA A 1 201 ? 6.123 -5.526 -2.573 1.00 96.62 201 ALA A O 1
ATOM 1500 N N . ILE A 1 202 ? 5.151 -3.515 -2.834 1.00 95.44 202 ILE A N 1
ATOM 1501 C CA . ILE A 1 202 ? 6.292 -2.889 -3.529 1.00 95.44 202 ILE A CA 1
ATOM 1502 C C . ILE A 1 202 ? 7.545 -2.920 -2.643 1.00 95.44 202 ILE A C 1
ATOM 1504 O O . ILE A 1 202 ? 8.608 -3.313 -3.119 1.00 95.44 202 ILE A O 1
ATOM 1508 N N . GLU A 1 203 ? 7.412 -2.567 -1.360 1.00 94.38 203 GLU A N 1
ATOM 1509 C CA . GLU A 1 203 ? 8.519 -2.561 -0.388 1.00 94.38 203 GLU A CA 1
ATOM 1510 C C . GLU A 1 203 ? 9.121 -3.962 -0.159 1.00 94.38 203 GLU A C 1
ATOM 1512 O O . GLU A 1 203 ? 10.290 -4.075 0.198 1.00 94.38 203 GLU A O 1
ATOM 1517 N N . ARG A 1 204 ? 8.348 -5.032 -0.396 1.00 95.12 204 ARG A N 1
ATOM 1518 C CA . ARG A 1 204 ? 8.786 -6.436 -0.279 1.00 95.12 204 ARG A CA 1
ATOM 1519 C C . ARG A 1 204 ? 9.256 -7.068 -1.593 1.00 95.12 204 ARG A C 1
ATOM 1521 O O . ARG A 1 204 ? 9.699 -8.214 -1.586 1.00 95.12 204 ARG A O 1
ATOM 1528 N N . GLY A 1 205 ? 9.163 -6.348 -2.708 1.00 96.25 205 GLY A N 1
ATOM 1529 C CA . GLY A 1 205 ? 9.675 -6.789 -4.003 1.00 96.25 205 GLY A CA 1
ATOM 1530 C C . GLY A 1 205 ? 8.619 -7.273 -5.004 1.00 96.25 205 GLY A C 1
ATOM 1531 O O . GLY A 1 205 ? 7.429 -7.424 -4.724 1.00 96.25 205 GLY A O 1
ATOM 1532 N N . ALA A 1 206 ? 9.085 -7.526 -6.227 1.00 97.19 206 ALA A N 1
ATOM 1533 C CA . ALA A 1 206 ? 8.243 -7.800 -7.392 1.00 97.19 206 ALA A CA 1
ATOM 1534 C C . ALA A 1 206 ? 7.354 -9.046 -7.257 1.00 97.19 206 ALA A C 1
ATOM 1536 O O . ALA A 1 206 ? 6.189 -9.016 -7.658 1.00 97.19 206 ALA A O 1
ATOM 1537 N N . ALA A 1 207 ? 7.884 -10.133 -6.689 1.00 97.88 207 ALA A N 1
ATOM 1538 C CA . ALA A 1 207 ? 7.140 -11.381 -6.517 1.00 97.88 207 ALA A CA 1
ATOM 1539 C C . ALA A 1 207 ? 5.935 -11.201 -5.580 1.00 97.88 207 ALA A C 1
ATOM 1541 O O . ALA A 1 207 ? 4.831 -11.653 -5.886 1.00 97.88 207 ALA A O 1
ATOM 1542 N N . GLU A 1 208 ? 6.129 -10.480 -4.476 1.00 97.62 208 GLU A N 1
ATOM 1543 C CA . GLU A 1 208 ? 5.057 -10.178 -3.532 1.00 97.62 208 GLU A CA 1
ATOM 1544 C C . GLU A 1 208 ? 4.029 -9.221 -4.144 1.00 97.62 208 GLU A C 1
ATOM 1546 O O . GLU A 1 208 ? 2.825 -9.421 -3.986 1.00 97.62 208 GLU A O 1
ATOM 1551 N N . LEU A 1 209 ? 4.470 -8.228 -4.923 1.00 96.94 209 LEU A N 1
ATOM 1552 C CA . LEU A 1 209 ? 3.558 -7.345 -5.650 1.00 96.94 209 LEU A CA 1
ATOM 1553 C C . LEU A 1 209 ? 2.661 -8.105 -6.640 1.00 96.94 209 LEU A C 1
ATOM 1555 O O . LEU A 1 209 ? 1.465 -7.819 -6.718 1.00 96.94 209 LEU A O 1
ATOM 1559 N N . LEU A 1 210 ? 3.202 -9.082 -7.375 1.00 97.38 210 LEU A N 1
ATOM 1560 C CA . LEU A 1 210 ? 2.401 -9.940 -8.257 1.00 97.38 210 LEU A CA 1
ATOM 1561 C C . LEU A 1 210 ? 1.360 -10.736 -7.463 1.00 97.38 210 LEU A C 1
ATOM 1563 O O . LEU A 1 210 ? 0.176 -10.686 -7.802 1.00 97.38 210 LEU A O 1
ATOM 1567 N N . ARG A 1 211 ? 1.784 -11.397 -6.377 1.00 97.88 211 ARG A N 1
ATOM 1568 C CA . ARG A 1 211 ? 0.900 -12.180 -5.504 1.00 97.88 211 ARG A CA 1
ATOM 1569 C C . ARG A 1 211 ? -0.243 -11.333 -4.949 1.00 97.88 211 ARG A C 1
ATOM 1571 O O . ARG A 1 211 ? -1.395 -11.747 -5.005 1.00 97.88 211 ARG A O 1
ATOM 1578 N N . VAL A 1 212 ? 0.053 -10.135 -4.442 1.00 97.88 212 VAL A N 1
ATOM 1579 C CA . VAL A 1 212 ? -0.957 -9.237 -3.859 1.00 97.88 212 VAL A CA 1
ATOM 1580 C C . VAL A 1 212 ? -1.938 -8.728 -4.913 1.00 97.88 212 VAL A C 1
ATOM 1582 O O . VAL A 1 212 ? -3.138 -8.645 -4.648 1.00 97.88 212 VAL A O 1
ATOM 1585 N N . ARG A 1 213 ? -1.468 -8.421 -6.127 1.00 96.19 213 ARG A N 1
ATOM 1586 C CA . ARG A 1 213 ? -2.359 -8.014 -7.224 1.00 96.19 213 ARG A CA 1
ATOM 1587 C C . ARG A 1 213 ? -3.308 -9.132 -7.637 1.00 96.19 213 ARG A C 1
ATOM 1589 O O . ARG A 1 213 ? -4.478 -8.852 -7.890 1.00 96.19 213 ARG A O 1
ATOM 1596 N N . GLU A 1 214 ? -2.825 -10.371 -7.673 1.00 97.00 214 GLU A N 1
ATOM 1597 C CA . GLU A 1 214 ? -3.653 -11.551 -7.925 1.00 97.00 214 GLU A CA 1
ATOM 1598 C C . GLU A 1 214 ? -4.662 -11.780 -6.793 1.00 97.00 214 GLU A C 1
ATOM 1600 O O . GLU A 1 214 ? -5.863 -11.843 -7.053 1.00 97.00 214 GLU A O 1
ATOM 1605 N N . LEU A 1 215 ? -4.193 -11.800 -5.541 1.00 97.75 215 LEU A N 1
ATOM 1606 C CA . LEU A 1 215 ? -5.009 -11.974 -4.335 1.00 97.75 215 LEU A CA 1
ATOM 1607 C C . LEU A 1 215 ? -6.196 -11.000 -4.287 1.00 97.75 215 LEU A C 1
ATOM 1609 O O . LEU A 1 215 ? -7.315 -11.386 -3.947 1.00 97.75 215 LEU A O 1
ATOM 1613 N N . LEU A 1 216 ? -5.945 -9.730 -4.607 1.00 96.69 216 LEU A N 1
ATOM 1614 C CA . LEU A 1 216 ? -6.942 -8.661 -4.536 1.00 96.69 216 LEU A CA 1
ATOM 1615 C C . LEU A 1 216 ? -7.687 -8.443 -5.861 1.00 96.69 216 LEU A C 1
ATOM 1617 O O . LEU A 1 216 ? -8.590 -7.611 -5.914 1.00 96.69 216 LEU A O 1
ATOM 1621 N N . GLY A 1 217 ? -7.302 -9.135 -6.939 1.00 94.88 217 GLY A N 1
ATOM 1622 C CA . GLY A 1 217 ? -7.832 -8.900 -8.286 1.00 94.88 217 GLY A CA 1
ATOM 1623 C C . GLY A 1 217 ? -7.658 -7.453 -8.765 1.00 94.88 217 GLY A C 1
ATOM 1624 O O . GLY A 1 217 ? -8.439 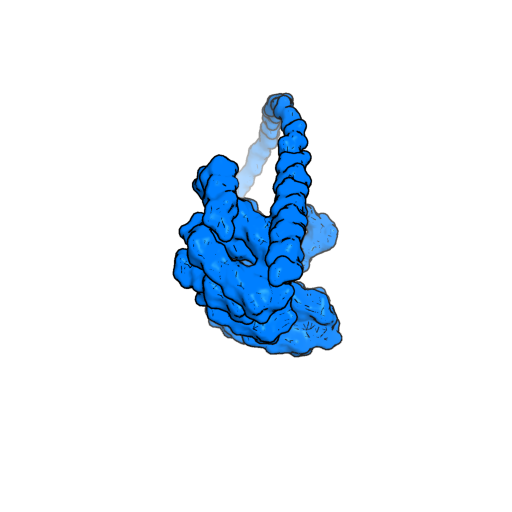-6.969 -9.584 1.00 94.88 217 GLY A O 1
ATOM 1625 N N . THR A 1 218 ? -6.668 -6.732 -8.231 1.00 93.19 218 THR A N 1
ATOM 1626 C CA . THR A 1 218 ? -6.549 -5.283 -8.398 1.00 93.19 218 THR A CA 1
ATOM 1627 C C . THR A 1 218 ? -5.555 -4.906 -9.484 1.00 93.19 218 THR A C 1
ATOM 1629 O O . THR A 1 218 ? -4.498 -5.518 -9.652 1.00 93.19 218 THR A O 1
ATOM 1632 N N . ARG A 1 219 ? -5.880 -3.835 -10.212 1.00 90.44 219 ARG A N 1
ATOM 1633 C CA . ARG A 1 219 ? -4.939 -3.176 -11.124 1.00 90.44 219 ARG A CA 1
ATOM 1634 C C . ARG A 1 219 ? -4.316 -1.919 -10.539 1.00 90.44 219 ARG A C 1
ATOM 1636 O O . ARG A 1 219 ? -3.394 -1.379 -11.148 1.00 90.44 219 ARG A O 1
ATOM 1643 N N . THR A 1 220 ? -4.776 -1.501 -9.364 1.00 87.81 220 THR A N 1
ATOM 1644 C CA . THR A 1 220 ? -4.369 -0.266 -8.703 1.00 87.81 220 THR A CA 1
ATOM 1645 C C . THR A 1 220 ? -2.854 -0.184 -8.561 1.00 87.81 220 THR A C 1
ATOM 1647 O O . THR A 1 220 ? -2.195 -1.139 -8.153 1.00 87.81 220 THR A O 1
ATOM 1650 N N . MET A 1 221 ? -2.321 0.983 -8.901 1.00 88.75 221 MET A N 1
ATOM 1651 C CA . MET A 1 221 ? -0.962 1.408 -8.595 1.00 88.75 221 MET A CA 1
ATOM 1652 C C . MET A 1 221 ? -1.053 2.756 -7.873 1.00 88.75 221 MET A C 1
ATOM 1654 O O . MET A 1 221 ? -1.956 3.541 -8.176 1.00 88.75 221 MET A O 1
ATOM 1658 N N . PRO A 1 222 ? -0.172 3.038 -6.903 1.00 85.56 222 PRO A N 1
ATOM 1659 C CA . PRO A 1 222 ? -0.139 4.341 -6.250 1.00 85.56 222 PRO A CA 1
ATOM 1660 C C . PRO A 1 222 ? 0.155 5.451 -7.273 1.00 85.56 222 PRO A C 1
ATOM 1662 O O . PRO A 1 222 ? 1.021 5.294 -8.129 1.00 85.56 222 PRO A O 1
ATOM 1665 N N . PHE A 1 223 ? -0.560 6.580 -7.174 1.00 73.69 223 PHE A N 1
ATOM 1666 C CA . PHE A 1 223 ? -0.407 7.728 -8.087 1.00 73.69 223 PHE A CA 1
ATOM 1667 C C . PHE A 1 223 ? 1.010 8.309 -8.094 1.00 73.69 223 PHE A C 1
ATOM 1669 O O . PHE A 1 223 ? 1.490 8.770 -9.124 1.00 73.69 223 PHE A O 1
ATOM 1676 N N . SER A 1 224 ? 1.668 8.282 -6.939 1.00 74.19 224 SER A N 1
ATOM 1677 C CA . SER A 1 224 ? 3.101 8.496 -6.798 1.00 74.19 224 SER A CA 1
ATOM 1678 C C . SER A 1 224 ? 3.704 7.167 -6.372 1.00 74.19 224 SER A C 1
ATOM 1680 O O . SER A 1 224 ? 3.483 6.736 -5.234 1.00 74.19 224 SER A O 1
ATOM 1682 N N . THR A 1 225 ? 4.406 6.489 -7.276 1.00 63.84 225 THR A N 1
ATOM 1683 C CA . THR A 1 225 ? 5.089 5.247 -6.920 1.00 63.84 225 THR A CA 1
ATOM 1684 C C . THR A 1 225 ? 6.097 5.536 -5.812 1.00 63.84 225 THR A C 1
ATOM 1686 O O . THR A 1 225 ? 6.905 6.453 -5.980 1.00 63.84 225 THR A O 1
ATOM 1689 N N . PRO A 1 226 ? 6.047 4.811 -4.677 1.00 69.62 226 PRO A N 1
ATOM 1690 C CA . PRO A 1 226 ? 7.152 4.836 -3.730 1.00 69.62 226 PRO A CA 1
ATOM 1691 C C . PRO A 1 226 ? 8.433 4.411 -4.453 1.00 69.62 226 PRO A C 1
ATOM 1693 O O . PRO A 1 226 ? 8.369 3.727 -5.480 1.00 69.62 226 PRO A O 1
ATOM 1696 N N . ASP A 1 227 ? 9.583 4.824 -3.927 1.00 84.12 227 ASP A N 1
ATOM 1697 C CA . ASP A 1 227 ? 10.864 4.353 -4.442 1.00 84.12 227 ASP A CA 1
ATOM 1698 C C . ASP A 1 227 ? 10.877 2.821 -4.370 1.00 84.12 227 ASP A C 1
ATOM 1700 O O . ASP A 1 227 ? 10.671 2.237 -3.303 1.00 84.12 227 ASP A O 1
ATOM 1704 N N . PHE A 1 228 ? 11.063 2.158 -5.513 1.00 91.44 228 PHE A N 1
ATOM 1705 C CA . PHE A 1 228 ? 11.236 0.707 -5.520 1.00 91.44 228 PHE A CA 1
ATOM 1706 C C . PHE A 1 228 ? 12.516 0.354 -4.754 1.00 91.44 228 PHE A C 1
ATOM 1708 O O . PHE A 1 228 ? 13.505 1.084 -4.884 1.00 91.44 228 PHE A O 1
ATOM 1715 N N . PRO A 1 229 ? 12.559 -0.759 -4.007 1.00 93.81 229 PRO A N 1
ATOM 1716 C CA . PRO A 1 229 ? 13.803 -1.196 -3.385 1.00 93.81 229 PRO A CA 1
ATOM 1717 C C . PRO A 1 229 ? 14.878 -1.464 -4.455 1.00 93.81 229 PRO A C 1
ATOM 1719 O O . PRO A 1 229 ? 14.565 -1.670 -5.633 1.00 93.81 229 PRO A O 1
ATOM 1722 N N . ASP A 1 230 ? 16.155 -1.389 -4.081 1.00 92.81 230 ASP A N 1
ATOM 1723 C CA . ASP A 1 230 ? 17.271 -1.502 -5.036 1.00 92.81 230 ASP A CA 1
ATOM 1724 C C . ASP A 1 230 ? 17.297 -2.863 -5.746 1.00 92.81 230 ASP A C 1
ATOM 1726 O O . ASP A 1 230 ? 17.642 -2.946 -6.923 1.00 92.81 230 ASP A O 1
ATOM 1730 N N . ASP A 1 231 ? 16.862 -3.912 -5.050 1.00 94.81 231 ASP A N 1
ATOM 1731 C CA . ASP A 1 231 ? 16.754 -5.292 -5.524 1.00 94.81 231 ASP A CA 1
ATOM 1732 C C . ASP A 1 231 ? 15.390 -5.623 -6.159 1.00 94.81 231 ASP A C 1
ATOM 1734 O O . ASP A 1 231 ? 15.090 -6.788 -6.427 1.00 94.81 231 ASP A O 1
ATOM 1738 N N . PHE A 1 232 ? 14.549 -4.618 -6.432 1.00 97.00 232 PHE A N 1
ATOM 1739 C CA . PHE A 1 232 ? 13.260 -4.842 -7.078 1.00 97.00 232 PHE A CA 1
ATOM 1740 C C . PHE A 1 232 ? 13.426 -5.420 -8.493 1.00 97.00 232 PHE A C 1
ATOM 1742 O O . PHE A 1 232 ? 13.963 -4.772 -9.394 1.00 97.00 232 PHE A O 1
ATOM 1749 N N . ASP A 1 233 ? 12.885 -6.618 -8.718 1.00 97.75 233 ASP A N 1
ATOM 1750 C CA . ASP A 1 233 ? 12.919 -7.282 -10.023 1.00 97.75 233 ASP A CA 1
ATOM 1751 C C . ASP A 1 233 ? 11.841 -6.733 -10.980 1.00 97.75 233 ASP A C 1
ATOM 1753 O O . ASP A 1 233 ? 10.739 -7.273 -11.136 1.00 97.75 233 ASP A O 1
ATOM 1757 N N . PHE A 1 234 ? 12.163 -5.618 -11.639 1.00 97.06 234 PHE A N 1
ATOM 1758 C CA . PHE A 1 234 ? 11.290 -5.005 -12.642 1.00 97.06 234 PHE A CA 1
ATOM 1759 C C . PHE A 1 234 ? 10.989 -5.934 -13.820 1.00 97.06 234 PHE A C 1
ATOM 1761 O O . PHE A 1 234 ? 9.878 -5.886 -14.354 1.00 97.06 234 PHE A O 1
ATOM 1768 N N . HIS A 1 235 ? 11.951 -6.773 -14.227 1.00 97.50 235 HIS A N 1
ATOM 1769 C CA . HIS A 1 235 ? 11.765 -7.696 -15.346 1.00 97.50 235 HIS A CA 1
ATOM 1770 C C . HIS A 1 235 ? 10.676 -8.706 -15.014 1.00 97.50 235 HIS A C 1
ATOM 1772 O O . HIS A 1 235 ? 9.708 -8.817 -15.772 1.00 97.50 235 HIS A O 1
ATOM 1778 N N . LEU A 1 236 ? 10.763 -9.347 -13.848 1.00 97.56 236 LEU A N 1
ATOM 1779 C CA . LEU A 1 236 ? 9.736 -10.257 -13.358 1.00 97.56 236 LEU A CA 1
ATOM 1780 C C . LEU A 1 236 ? 8.370 -9.570 -13.300 1.00 97.56 236 LEU A C 1
ATOM 1782 O O . LEU A 1 236 ? 7.396 -10.088 -13.847 1.00 97.56 236 LEU A O 1
ATOM 1786 N N . PHE A 1 237 ? 8.288 -8.393 -12.671 1.00 96.62 237 PHE A N 1
ATOM 1787 C CA . PHE A 1 237 ? 7.010 -7.705 -12.499 1.00 96.62 237 PHE A CA 1
ATOM 1788 C C . PHE A 1 237 ? 6.351 -7.351 -13.838 1.00 96.62 237 PHE A C 1
ATOM 1790 O O . PHE A 1 237 ? 5.171 -7.644 -14.050 1.00 96.62 237 PHE A O 1
ATOM 1797 N N . ILE A 1 238 ? 7.104 -6.743 -14.757 1.00 95.38 238 ILE A N 1
ATOM 1798 C CA . ILE A 1 238 ? 6.572 -6.250 -16.030 1.00 95.38 238 ILE A CA 1
ATOM 1799 C C . ILE A 1 238 ? 6.249 -7.397 -16.994 1.00 95.38 238 ILE A C 1
ATOM 1801 O O . ILE A 1 238 ? 5.231 -7.329 -17.682 1.00 95.38 238 ILE A O 1
ATOM 1805 N N . THR A 1 239 ? 7.059 -8.460 -17.037 1.00 94.44 239 THR A N 1
ATOM 1806 C CA . THR A 1 239 ? 6.847 -9.583 -17.972 1.00 94.44 239 THR A CA 1
ATOM 1807 C C . THR A 1 239 ? 5.783 -10.574 -17.517 1.00 94.44 239 THR A C 1
ATOM 1809 O O . THR A 1 239 ? 5.149 -11.213 -18.359 1.00 94.44 239 THR A O 1
ATOM 1812 N N . LYS A 1 240 ? 5.550 -10.697 -16.205 1.00 94.81 240 LYS A N 1
ATOM 1813 C CA . LYS A 1 240 ? 4.492 -11.557 -15.651 1.00 94.81 240 LYS A CA 1
ATOM 1814 C C . LYS A 1 240 ? 3.155 -10.850 -15.473 1.00 94.81 240 LYS A C 1
ATOM 1816 O O . LYS A 1 240 ? 2.142 -11.521 -15.291 1.00 94.81 240 LYS A O 1
ATOM 1821 N N . SER A 1 241 ? 3.122 -9.523 -15.554 1.00 91.50 241 SER A N 1
ATOM 1822 C CA . SER A 1 241 ? 1.869 -8.777 -15.501 1.00 91.50 241 SER A CA 1
ATOM 1823 C C . SER A 1 241 ? 1.219 -8.651 -16.876 1.00 91.50 241 SER A C 1
ATOM 1825 O O . SER A 1 241 ? 1.886 -8.478 -17.896 1.00 91.50 241 SER A O 1
ATOM 1827 N N . LYS A 1 242 ? -0.119 -8.639 -16.906 1.00 89.06 242 LYS A N 1
ATOM 1828 C CA . LYS A 1 242 ? -0.849 -8.195 -18.098 1.00 89.06 242 LYS A CA 1
ATOM 1829 C C . LYS A 1 242 ? -0.497 -6.728 -18.386 1.00 89.06 242 LYS A C 1
ATOM 1831 O O . LYS A 1 242 ? -0.485 -5.942 -17.435 1.00 89.06 242 LYS A O 1
ATOM 1836 N N . PRO A 1 243 ? -0.268 -6.337 -19.654 1.00 88.06 243 PRO A N 1
ATOM 1837 C CA . PRO A 1 243 ? 0.012 -4.950 -19.981 1.00 88.06 243 PRO A CA 1
ATOM 1838 C C . PRO A 1 243 ? -1.068 -3.996 -19.462 1.00 88.06 243 PRO A C 1
ATOM 1840 O O . PRO A 1 243 ? -2.257 -4.226 -19.692 1.00 88.06 243 PRO A O 1
ATOM 1843 N N . ASP A 1 244 ? -0.653 -2.942 -18.760 1.00 88.25 244 ASP A N 1
ATOM 1844 C CA . ASP A 1 244 ? -1.545 -1.978 -18.119 1.00 88.25 244 ASP A CA 1
ATOM 1845 C C . ASP A 1 244 ? -0.942 -0.566 -18.149 1.00 88.25 244 ASP A C 1
ATOM 1847 O O . ASP A 1 244 ? 0.253 -0.368 -17.919 1.00 88.25 244 ASP A O 1
ATOM 1851 N N . PHE A 1 245 ? -1.774 0.442 -18.421 1.00 85.19 245 PHE A N 1
ATOM 1852 C CA . PHE A 1 245 ? -1.329 1.837 -18.475 1.00 85.19 245 PHE A CA 1
ATOM 1853 C C . PHE A 1 245 ? -0.814 2.346 -17.116 1.00 85.19 245 PHE A C 1
ATOM 1855 O O . PHE A 1 245 ? 0.021 3.245 -17.071 1.00 85.19 245 PHE A O 1
ATOM 1862 N N . GLY A 1 246 ? -1.234 1.742 -16.004 1.00 86.12 246 GLY A N 1
ATOM 1863 C CA . GLY A 1 246 ? -0.740 2.043 -14.663 1.00 86.12 246 GLY A CA 1
ATOM 1864 C C . GLY A 1 246 ? 0.741 1.714 -14.439 1.00 86.12 246 GLY A C 1
ATOM 1865 O O . GLY A 1 246 ? 1.305 2.155 -13.442 1.00 86.12 246 GLY A O 1
ATOM 1866 N N . PHE A 1 247 ? 1.407 0.989 -15.347 1.00 91.50 247 PHE A N 1
ATOM 1867 C CA . PHE A 1 247 ? 2.832 0.650 -15.210 1.00 91.50 247 PHE A CA 1
ATOM 1868 C C . PHE A 1 247 ? 3.792 1.642 -15.869 1.00 91.50 247 PHE A C 1
ATOM 1870 O O . PHE A 1 247 ? 4.999 1.414 -15.857 1.00 91.50 247 PHE A O 1
ATOM 1877 N N . GLN A 1 248 ? 3.298 2.758 -16.413 1.00 90.88 248 GLN A N 1
ATOM 1878 C CA . GLN A 1 248 ? 4.147 3.758 -17.070 1.00 90.88 248 GLN A CA 1
ATOM 1879 C C . GLN A 1 248 ? 5.262 4.278 -16.148 1.00 90.88 248 GLN A C 1
ATOM 1881 O O . GLN A 1 248 ? 6.413 4.356 -16.564 1.00 90.88 248 GLN A O 1
ATOM 1886 N N . GLU A 1 249 ? 4.954 4.590 -14.889 1.00 91.25 249 GLU A N 1
ATOM 1887 C CA . GLU A 1 249 ? 5.976 5.059 -13.943 1.00 91.25 249 GLU A CA 1
ATOM 1888 C C . GLU A 1 249 ? 6.946 3.944 -13.537 1.00 91.25 249 GLU A C 1
ATOM 1890 O O . GLU A 1 249 ? 8.145 4.179 -13.426 1.00 91.25 249 GLU A O 1
ATOM 1895 N N . VAL A 1 250 ? 6.464 2.705 -13.408 1.00 93.56 250 VAL A N 1
ATOM 1896 C CA . VAL A 1 250 ? 7.311 1.542 -13.090 1.00 93.56 250 VAL A CA 1
ATOM 1897 C C . VAL A 1 250 ? 8.330 1.287 -14.197 1.00 93.56 250 VAL A C 1
ATOM 1899 O O . VAL A 1 250 ? 9.516 1.117 -13.930 1.00 93.56 250 VAL A O 1
ATOM 1902 N N . VAL A 1 251 ? 7.882 1.317 -15.453 1.00 95.19 251 VAL A N 1
ATOM 1903 C CA . VAL A 1 251 ? 8.754 1.156 -16.621 1.00 95.19 251 VAL A CA 1
ATOM 1904 C C . VAL A 1 251 ? 9.728 2.329 -16.749 1.00 95.19 251 VAL A C 1
ATOM 1906 O O . VAL A 1 251 ? 10.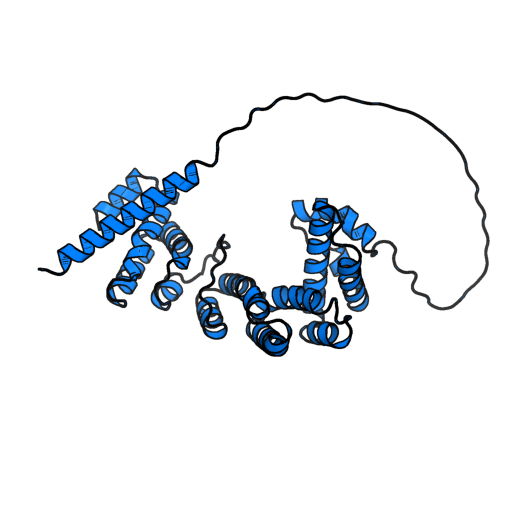891 2.114 -17.086 1.00 95.19 251 VAL A O 1
ATOM 1909 N N . ALA A 1 252 ? 9.287 3.559 -16.472 1.00 94.38 252 ALA A N 1
ATOM 1910 C CA . ALA A 1 252 ? 10.172 4.720 -16.482 1.00 94.38 252 ALA A CA 1
ATOM 1911 C C . ALA A 1 252 ? 11.279 4.588 -15.423 1.00 94.38 252 ALA A C 1
ATOM 1913 O O . ALA A 1 252 ? 12.448 4.796 -15.739 1.00 94.38 252 ALA A O 1
ATOM 1914 N N . GLN A 1 253 ? 10.940 4.175 -14.199 1.00 93.88 253 GLN A N 1
ATOM 1915 C CA . GLN A 1 253 ? 11.931 3.943 -13.145 1.00 93.88 253 GLN A CA 1
ATOM 1916 C C . GLN A 1 253 ? 12.867 2.773 -13.467 1.00 93.88 253 GLN A C 1
ATOM 1918 O O . GLN A 1 253 ? 14.070 2.880 -13.235 1.00 93.88 253 GLN A O 1
ATOM 1923 N N . TRP A 1 254 ? 12.358 1.694 -14.069 1.00 95.88 254 TRP A N 1
ATOM 1924 C CA . TRP A 1 254 ? 13.207 0.602 -14.541 1.00 95.88 254 TRP A CA 1
ATOM 1925 C C . TRP A 1 254 ? 14.224 1.091 -15.575 1.00 95.88 254 TRP A C 1
ATOM 1927 O O . TRP A 1 254 ? 15.418 0.855 -15.423 1.00 95.88 254 TRP A O 1
ATOM 1937 N N . ALA A 1 255 ? 13.771 1.830 -16.590 1.00 96.12 255 ALA A N 1
ATOM 1938 C CA . ALA A 1 255 ? 14.637 2.345 -17.645 1.00 96.12 255 ALA A CA 1
ATOM 1939 C C . ALA A 1 255 ? 15.655 3.377 -17.138 1.00 96.12 255 ALA A C 1
ATOM 1941 O O . ALA A 1 255 ? 16.760 3.455 -17.669 1.00 96.12 255 ALA A O 1
ATOM 1942 N N . ALA A 1 256 ? 15.300 4.144 -16.104 1.00 94.25 256 ALA A N 1
ATOM 1943 C CA . ALA A 1 256 ? 16.223 5.044 -15.422 1.00 94.25 256 ALA A CA 1
ATOM 1944 C C . ALA A 1 256 ? 17.355 4.287 -14.696 1.00 94.25 256 ALA A C 1
ATOM 1946 O O . ALA A 1 256 ? 18.469 4.800 -14.611 1.00 94.25 256 ALA A O 1
ATOM 1947 N N . ARG A 1 257 ? 17.090 3.072 -14.194 1.00 94.31 257 ARG A N 1
ATOM 1948 C CA . ARG A 1 257 ? 18.092 2.214 -13.534 1.00 94.31 257 ARG A CA 1
ATOM 1949 C C . ARG A 1 257 ? 18.919 1.402 -14.531 1.00 94.31 257 ARG A C 1
ATOM 1951 O O . ARG A 1 257 ? 20.139 1.371 -14.428 1.00 94.31 257 ARG A O 1
ATOM 1958 N N . ASP A 1 258 ? 18.257 0.755 -15.486 1.00 96.12 258 ASP A N 1
ATOM 1959 C CA . ASP A 1 258 ? 18.879 -0.075 -16.518 1.00 96.12 258 ASP A CA 1
ATOM 1960 C C . ASP A 1 258 ? 18.052 -0.042 -17.814 1.00 96.12 258 ASP A C 1
ATOM 1962 O O . ASP A 1 258 ? 17.110 -0.814 -18.027 1.00 96.12 258 ASP A O 1
ATOM 1966 N N . LYS A 1 259 ? 18.421 0.877 -18.711 1.00 95.50 259 LYS A N 1
ATOM 1967 C CA . LYS A 1 259 ? 17.720 1.098 -19.983 1.00 95.50 259 LYS A CA 1
ATOM 1968 C C . LYS A 1 259 ? 17.784 -0.091 -20.942 1.00 95.50 259 LYS A C 1
ATOM 1970 O O . LYS A 1 259 ? 16.851 -0.288 -21.720 1.00 95.50 259 LYS A O 1
ATOM 1975 N N . GLU A 1 260 ? 18.855 -0.885 -20.912 1.00 96.69 260 GLU A N 1
ATOM 1976 C CA . GLU A 1 260 ? 19.004 -2.032 -21.816 1.00 96.69 260 GLU A CA 1
ATOM 1977 C C . GLU A 1 260 ? 18.185 -3.226 -21.325 1.00 96.69 260 GLU A C 1
ATOM 1979 O O . GLU A 1 260 ? 17.502 -3.872 -22.127 1.00 96.69 260 GLU A O 1
ATOM 1984 N N . ALA A 1 261 ? 18.174 -3.482 -20.013 1.00 96.88 261 ALA A N 1
ATOM 1985 C CA . ALA A 1 261 ? 17.279 -4.471 -19.423 1.00 96.88 261 ALA A CA 1
ATOM 1986 C C . ALA A 1 261 ? 15.808 -4.097 -19.661 1.00 96.88 261 ALA A C 1
ATOM 1988 O O . ALA A 1 261 ? 15.037 -4.938 -20.133 1.00 96.88 261 ALA A O 1
ATOM 1989 N N . ALA A 1 262 ? 15.437 -2.830 -19.436 1.00 96.44 262 ALA A N 1
ATOM 1990 C CA . ALA A 1 262 ? 14.085 -2.336 -19.690 1.00 96.44 262 ALA A CA 1
ATOM 1991 C C . ALA A 1 262 ? 13.676 -2.490 -21.163 1.00 96.44 262 ALA A C 1
ATOM 1993 O O . ALA A 1 262 ? 12.591 -2.996 -21.451 1.00 96.44 262 ALA A O 1
ATOM 1994 N N . TRP A 1 263 ? 14.556 -2.140 -22.110 1.00 95.88 263 TRP A N 1
ATOM 1995 C CA . TRP A 1 263 ? 14.313 -2.344 -23.543 1.00 95.88 263 TRP A CA 1
ATOM 1996 C C . TRP A 1 263 ? 14.044 -3.812 -23.882 1.00 95.88 263 TRP A C 1
ATOM 1998 O O . TRP A 1 263 ? 13.093 -4.136 -24.601 1.00 95.88 263 TRP A O 1
ATOM 2008 N N . ASN A 1 264 ? 14.874 -4.719 -23.365 1.00 95.88 264 ASN A N 1
ATOM 2009 C CA . ASN A 1 264 ? 14.725 -6.147 -23.620 1.00 95.88 264 ASN A CA 1
ATOM 2010 C C . ASN A 1 264 ? 13.432 -6.708 -23.019 1.00 95.88 264 ASN A C 1
ATOM 2012 O O . ASN A 1 264 ? 12.712 -7.422 -23.717 1.00 95.88 264 ASN A O 1
ATOM 2016 N N . GLY A 1 265 ? 13.083 -6.311 -21.795 1.00 95.38 265 GLY A N 1
ATOM 2017 C CA . GLY A 1 265 ? 11.822 -6.700 -21.170 1.00 95.38 265 GLY A CA 1
ATOM 2018 C C . GLY A 1 265 ? 10.589 -6.152 -21.883 1.00 95.38 265 GLY A C 1
ATOM 2019 O O . GLY A 1 265 ? 9.636 -6.888 -22.120 1.00 95.38 265 GLY A O 1
ATOM 2020 N N . VAL A 1 266 ? 10.596 -4.883 -22.303 1.00 94.06 266 VAL A N 1
ATOM 2021 C CA . VAL A 1 266 ? 9.469 -4.298 -23.051 1.00 94.06 266 VAL A CA 1
ATOM 2022 C C . VAL A 1 266 ? 9.261 -5.021 -24.387 1.00 94.06 266 VAL A C 1
ATOM 2024 O O . VAL A 1 266 ? 8.120 -5.330 -24.740 1.00 94.06 266 VAL A O 1
ATOM 2027 N N . LYS A 1 267 ? 10.336 -5.370 -25.109 1.00 94.00 267 LYS A N 1
ATOM 2028 C CA . LYS A 1 267 ? 10.238 -6.201 -26.325 1.00 94.00 267 LYS A CA 1
ATOM 2029 C C . LYS A 1 267 ? 9.639 -7.578 -26.046 1.00 94.00 267 LYS A C 1
ATOM 2031 O O . LYS A 1 267 ? 8.838 -8.060 -26.850 1.00 94.00 267 LYS A O 1
ATOM 2036 N N . GLU A 1 268 ? 10.022 -8.210 -24.939 1.00 94.25 268 GLU A N 1
ATOM 2037 C CA . GLU A 1 268 ? 9.455 -9.490 -24.511 1.00 94.25 268 GLU A CA 1
ATOM 2038 C C . GLU A 1 268 ? 7.945 -9.360 -24.276 1.00 94.25 268 GLU A C 1
ATOM 2040 O O . GLU A 1 268 ? 7.167 -10.123 -24.849 1.00 94.25 268 GLU A O 1
ATOM 2045 N N . VAL A 1 269 ? 7.504 -8.330 -23.545 1.00 93.06 269 VAL A N 1
ATOM 2046 C CA . VAL A 1 269 ? 6.073 -8.073 -23.316 1.00 93.06 269 VAL A CA 1
ATOM 2047 C C . VAL A 1 269 ? 5.316 -7.862 -24.624 1.00 93.06 269 VAL A C 1
ATOM 2049 O O . VAL A 1 269 ? 4.244 -8.437 -24.806 1.00 93.06 269 VAL A O 1
ATOM 2052 N N . ILE A 1 270 ? 5.856 -7.054 -25.539 1.00 90.94 270 ILE A N 1
ATOM 2053 C CA . ILE A 1 270 ? 5.258 -6.791 -26.857 1.00 90.94 270 ILE A CA 1
ATOM 2054 C C . ILE A 1 270 ? 5.088 -8.087 -27.645 1.00 90.94 270 ILE A C 1
ATOM 2056 O O . ILE A 1 270 ? 4.025 -8.308 -28.225 1.00 90.94 270 ILE A O 1
ATOM 2060 N N . SER A 1 271 ? 6.119 -8.933 -27.640 1.00 90.50 271 SER A N 1
ATOM 2061 C CA . SER A 1 271 ? 6.123 -10.208 -28.358 1.00 90.50 271 SER A CA 1
ATOM 2062 C C . SER A 1 271 ? 5.109 -11.188 -27.766 1.00 90.50 271 SER A C 1
ATOM 2064 O O . SER A 1 271 ? 4.391 -11.846 -28.512 1.00 90.50 271 SER A O 1
ATOM 2066 N N . ASN A 1 272 ? 4.998 -11.230 -26.435 1.00 89.69 272 ASN A N 1
ATOM 2067 C CA . ASN A 1 272 ? 4.120 -12.155 -25.718 1.00 89.69 272 ASN A CA 1
ATOM 2068 C C . ASN A 1 272 ? 2.649 -11.694 -25.648 1.00 89.69 272 ASN A C 1
ATOM 2070 O O . ASN A 1 272 ? 1.783 -12.505 -25.340 1.00 89.69 272 ASN A O 1
ATOM 2074 N N . ASN A 1 273 ? 2.349 -10.415 -25.916 1.00 86.75 273 ASN A N 1
ATOM 2075 C CA . ASN A 1 273 ? 1.007 -9.828 -25.746 1.00 86.75 273 ASN A CA 1
ATOM 2076 C C . ASN A 1 273 ? 0.485 -9.109 -27.004 1.00 86.75 273 ASN A C 1
ATOM 2078 O O . ASN A 1 273 ? -0.188 -8.078 -26.897 1.00 86.75 273 ASN A O 1
ATOM 2082 N N . GLU A 1 274 ? 0.836 -9.612 -28.190 1.00 83.50 274 GLU A N 1
ATOM 2083 C CA . GLU A 1 274 ? 0.337 -9.123 -29.489 1.00 83.50 274 GLU A CA 1
ATOM 2084 C C . GLU A 1 274 ? 0.461 -7.594 -29.675 1.00 83.50 274 GLU A C 1
ATOM 2086 O O . GLU A 1 274 ? -0.391 -6.939 -30.269 1.00 83.50 274 GLU A O 1
ATOM 2091 N N . GLY A 1 275 ? 1.531 -6.991 -29.147 1.00 78.25 275 GLY A N 1
ATOM 2092 C CA . GLY A 1 275 ? 1.773 -5.550 -29.266 1.00 78.25 275 GLY A CA 1
ATOM 2093 C C . GLY A 1 275 ? 1.192 -4.673 -28.156 1.00 78.25 275 GLY A C 1
ATOM 2094 O O . GLY A 1 275 ? 1.520 -3.488 -28.107 1.00 78.25 275 GLY A O 1
ATOM 2095 N N . SER A 1 276 ? 0.428 -5.224 -27.209 1.00 80.75 276 SER A N 1
ATOM 2096 C CA . SER A 1 276 ? -0.163 -4.454 -26.096 1.00 80.75 276 SER A CA 1
ATOM 2097 C C . SER A 1 276 ? 0.885 -3.776 -25.196 1.00 80.75 276 SER A C 1
ATOM 2099 O O . SER A 1 276 ? 0.588 -2.783 -24.542 1.00 80.75 276 SER A O 1
ATOM 2101 N N . GLY A 1 277 ? 2.131 -4.264 -25.189 1.00 79.81 277 GLY A N 1
ATOM 2102 C CA . GLY A 1 277 ? 3.254 -3.633 -24.483 1.00 79.81 277 GLY A CA 1
ATOM 2103 C C . GLY A 1 277 ? 3.799 -2.357 -25.138 1.00 79.81 277 GLY A C 1
ATOM 2104 O O . GLY A 1 277 ? 4.653 -1.699 -24.552 1.00 79.81 277 GLY A O 1
ATOM 2105 N N . ALA A 1 278 ? 3.333 -1.970 -26.332 1.00 85.44 278 ALA A N 1
ATOM 2106 C CA . ALA A 1 278 ? 3.876 -0.819 -27.061 1.00 85.44 278 ALA A CA 1
ATOM 2107 C C . ALA A 1 278 ? 3.687 0.514 -26.318 1.00 85.44 278 ALA A C 1
ATOM 2109 O O . ALA A 1 278 ? 4.472 1.445 -26.494 1.00 85.44 278 ALA A O 1
ATOM 2110 N N . THR A 1 279 ? 2.695 0.608 -25.429 1.00 83.00 279 THR A N 1
ATOM 2111 C CA . THR A 1 279 ? 2.503 1.792 -24.583 1.00 83.00 279 THR A CA 1
ATOM 2112 C C . THR A 1 279 ? 3.700 2.059 -23.671 1.00 83.00 279 THR A C 1
ATOM 2114 O O . THR A 1 279 ? 3.903 3.198 -23.265 1.00 83.00 279 THR A O 1
ATOM 2117 N N . TYR A 1 280 ? 4.519 1.050 -23.362 1.00 92.38 280 TYR A N 1
ATOM 2118 C CA . TYR A 1 280 ? 5.683 1.181 -22.483 1.00 92.38 280 TYR A CA 1
ATOM 2119 C C . TYR A 1 280 ? 6.875 1.891 -23.117 1.00 92.38 280 TYR A C 1
ATOM 2121 O O . TYR A 1 280 ? 7.730 2.382 -22.383 1.00 92.38 280 TYR A O 1
ATOM 2129 N N . PHE A 1 281 ? 6.922 2.019 -24.447 1.00 90.56 281 PHE A N 1
ATOM 2130 C CA . PHE A 1 281 ? 8.007 2.742 -25.115 1.00 90.56 281 PHE A CA 1
ATOM 2131 C C . PHE A 1 281 ? 8.115 4.190 -24.639 1.00 90.56 281 PHE A C 1
ATOM 2133 O O . PHE A 1 281 ? 9.212 4.655 -24.336 1.00 90.56 281 PHE A O 1
ATOM 2140 N N . GLY A 1 282 ? 6.977 4.884 -24.522 1.00 89.88 282 GLY A N 1
ATOM 2141 C CA . GLY A 1 282 ? 6.936 6.262 -24.036 1.00 89.88 282 GLY A CA 1
ATOM 2142 C C . GLY A 1 282 ? 7.469 6.380 -22.607 1.00 89.88 282 GLY A C 1
ATOM 2143 O O . GLY A 1 282 ? 8.333 7.210 -22.342 1.00 89.88 282 GLY A O 1
ATOM 2144 N N . ALA A 1 283 ? 7.013 5.514 -21.698 1.00 92.44 283 ALA A N 1
ATOM 2145 C CA . ALA A 1 283 ? 7.514 5.452 -20.325 1.00 92.44 283 ALA A CA 1
ATOM 2146 C C . ALA A 1 283 ? 9.019 5.202 -20.242 1.00 92.44 283 ALA A C 1
ATOM 2148 O O . ALA A 1 283 ? 9.729 5.941 -19.567 1.00 92.44 283 ALA A O 1
ATOM 2149 N N . MET A 1 284 ? 9.504 4.185 -20.946 1.00 94.44 284 MET A N 1
ATOM 2150 C CA . MET A 1 284 ? 10.914 3.820 -20.951 1.00 94.44 284 MET A CA 1
ATOM 2151 C C . MET A 1 284 ? 11.776 4.970 -21.485 1.00 94.44 284 MET A C 1
ATOM 2153 O O . MET A 1 284 ? 12.768 5.325 -20.856 1.00 94.44 284 MET A O 1
ATOM 2157 N N . PHE A 1 285 ? 11.364 5.619 -22.581 1.00 93.62 285 PHE A N 1
ATOM 2158 C CA . PHE A 1 285 ? 12.051 6.807 -23.089 1.00 93.62 285 PHE A CA 1
ATOM 2159 C C . PHE A 1 285 ? 12.080 7.941 -22.056 1.00 93.62 285 PHE A C 1
ATOM 2161 O O . PHE A 1 285 ? 13.133 8.534 -21.852 1.00 93.62 285 PHE A O 1
ATOM 2168 N N . ARG A 1 286 ? 10.968 8.208 -21.350 1.00 93.00 286 ARG A N 1
ATOM 2169 C CA . ARG A 1 286 ? 10.937 9.202 -20.258 1.00 93.00 286 ARG A CA 1
ATOM 2170 C C . ARG A 1 286 ? 11.919 8.862 -19.133 1.00 93.00 286 ARG A C 1
ATOM 2172 O O . ARG A 1 286 ? 12.544 9.772 -18.600 1.00 93.00 286 ARG A O 1
ATOM 2179 N N . GLY A 1 287 ? 12.075 7.581 -18.803 1.00 93.44 287 GLY A N 1
ATOM 2180 C CA . GLY A 1 287 ? 13.061 7.112 -17.828 1.00 93.44 287 GLY A CA 1
ATOM 2181 C C . GLY A 1 287 ? 14.500 7.427 -18.239 1.00 93.44 287 GLY A C 1
ATOM 2182 O O . GLY A 1 287 ? 15.245 8.035 -17.475 1.00 93.44 287 GLY A O 1
ATOM 2183 N N . VAL A 1 288 ? 14.871 7.090 -19.479 1.00 95.06 288 VAL A N 1
ATOM 2184 C CA . VAL A 1 288 ? 16.210 7.393 -20.022 1.00 95.06 288 VAL A CA 1
ATOM 2185 C C . VAL A 1 288 ? 16.437 8.900 -20.134 1.00 95.06 288 VAL A C 1
ATOM 2187 O O . VAL A 1 288 ? 17.488 9.397 -19.736 1.00 95.06 288 VAL A O 1
ATOM 2190 N N . LEU A 1 289 ? 15.435 9.638 -20.622 1.00 94.31 289 LEU A N 1
ATOM 2191 C CA . LEU A 1 289 ? 15.450 11.097 -20.731 1.00 94.31 289 LEU A CA 1
ATOM 2192 C C . LEU A 1 289 ? 15.763 11.760 -19.385 1.00 94.31 289 LEU A C 1
ATOM 2194 O O . LEU A 1 289 ? 16.586 12.671 -19.333 1.00 94.31 289 LEU A O 1
ATOM 2198 N N . ALA A 1 290 ? 15.123 11.299 -18.307 1.00 91.75 290 ALA A N 1
ATOM 2199 C CA . ALA A 1 290 ? 15.301 11.861 -16.972 1.00 91.75 290 ALA A CA 1
ATOM 2200 C C . ALA A 1 290 ? 16.734 11.697 -16.434 1.00 91.75 290 ALA A C 1
ATOM 2202 O O . ALA A 1 290 ? 17.189 12.547 -15.671 1.00 91.75 290 ALA A O 1
ATOM 2203 N N . MET A 1 291 ? 17.447 10.643 -16.846 1.00 93.81 291 MET A N 1
ATOM 2204 C CA . MET A 1 291 ? 18.797 10.335 -16.358 1.00 93.81 291 MET A CA 1
ATOM 2205 C C . MET A 1 291 ? 19.914 10.841 -17.272 1.00 93.81 291 MET A C 1
ATOM 2207 O O . MET A 1 291 ? 20.966 11.256 -16.791 1.00 93.81 291 MET A O 1
ATOM 2211 N N . GLU A 1 292 ? 19.713 10.803 -18.590 1.00 92.75 292 GLU A N 1
ATOM 2212 C CA . GLU A 1 292 ? 20.775 11.060 -19.572 1.00 92.75 292 GLU A CA 1
ATOM 2213 C C . GLU A 1 292 ? 20.569 12.336 -20.395 1.00 92.75 292 GLU A C 1
ATOM 2215 O O . GLU A 1 292 ? 21.494 12.775 -21.084 1.00 92.75 292 GLU A O 1
ATOM 2220 N N . GLY A 1 293 ? 19.388 12.949 -20.309 1.00 92.12 293 GLY A N 1
ATOM 2221 C CA . GLY A 1 293 ? 19.014 14.111 -21.105 1.00 92.12 293 GLY A CA 1
ATOM 2222 C C . GLY A 1 293 ? 18.564 13.763 -22.527 1.00 92.12 293 GLY A C 1
ATOM 2223 O O . GLY A 1 293 ? 18.700 12.637 -23.010 1.00 92.12 293 GLY A O 1
ATOM 2224 N N . ASP A 1 294 ? 18.006 14.768 -23.201 1.00 92.19 294 ASP A N 1
ATOM 2225 C CA . ASP A 1 294 ? 17.282 14.626 -24.473 1.00 92.19 294 ASP A CA 1
ATOM 2226 C C . ASP A 1 294 ? 18.133 14.071 -25.616 1.00 92.19 294 ASP A C 1
ATOM 2228 O O . ASP A 1 294 ? 17.730 13.131 -26.302 1.00 92.19 294 ASP A O 1
ATOM 2232 N N . GLU A 1 295 ? 19.349 14.586 -25.779 1.00 93.25 295 GLU A N 1
ATOM 2233 C CA . GLU A 1 295 ? 20.234 14.198 -26.878 1.00 93.25 295 GLU A CA 1
ATOM 2234 C C . GLU A 1 295 ? 20.661 12.725 -26.787 1.00 93.25 295 GLU A C 1
ATOM 2236 O O . GLU A 1 295 ? 20.605 11.987 -27.776 1.00 93.25 295 GLU A O 1
ATOM 2241 N N . LYS A 1 296 ? 21.039 12.267 -25.586 1.00 91.25 296 LYS A N 1
ATOM 2242 C CA . LYS A 1 296 ? 21.467 10.881 -25.358 1.00 91.25 296 LYS A CA 1
ATOM 2243 C C . LYS A 1 296 ? 20.298 9.910 -25.440 1.00 91.25 296 LYS A C 1
ATOM 2245 O O . LYS A 1 296 ? 20.432 8.870 -26.084 1.00 91.25 296 LYS A O 1
ATOM 2250 N N . ALA A 1 297 ? 19.152 10.261 -24.857 1.00 90.94 297 ALA A N 1
ATOM 2251 C CA . ALA A 1 297 ? 17.949 9.439 -24.938 1.00 90.94 297 ALA A CA 1
ATOM 2252 C C . ALA A 1 297 ? 17.475 9.282 -26.391 1.00 90.94 297 ALA A C 1
ATOM 2254 O O . ALA A 1 297 ? 17.179 8.168 -26.827 1.00 90.94 297 ALA A O 1
ATOM 2255 N N . SER A 1 298 ? 17.461 10.375 -27.161 1.00 89.62 298 SER A N 1
ATOM 2256 C CA . SER A 1 298 ? 17.074 10.367 -28.577 1.00 89.62 298 SER A CA 1
ATOM 2257 C C . SER A 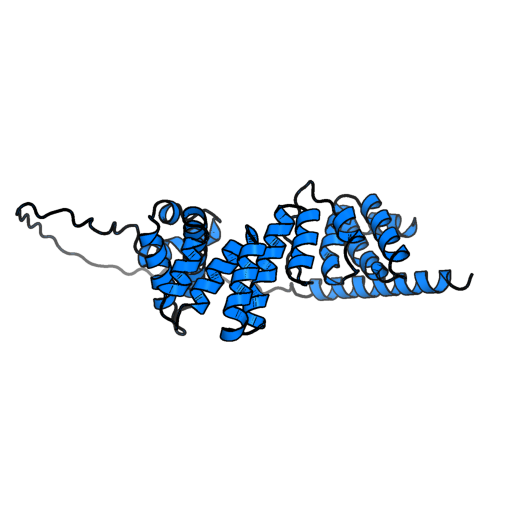1 298 ? 18.044 9.552 -29.431 1.00 89.62 298 SER A C 1
ATOM 2259 O O . SER A 1 298 ? 17.611 8.729 -30.237 1.00 89.62 298 SER A O 1
ATOM 2261 N N . SER A 1 299 ? 19.353 9.722 -29.217 1.00 91.62 299 SER A N 1
ATOM 2262 C CA . SER A 1 299 ? 20.386 8.956 -29.929 1.00 91.62 299 SER A CA 1
ATOM 2263 C C . SER A 1 299 ? 20.304 7.461 -29.624 1.00 91.62 299 SER A C 1
ATOM 2265 O O . SER A 1 299 ? 20.432 6.633 -30.523 1.00 91.62 299 SER A O 1
ATOM 2267 N N . TRP A 1 300 ? 20.052 7.105 -28.362 1.00 90.75 300 TRP A N 1
ATOM 2268 C CA . TRP A 1 300 ? 19.847 5.721 -27.949 1.00 90.75 300 TRP A CA 1
ATOM 2269 C C . TRP A 1 300 ? 18.619 5.106 -28.621 1.00 90.75 300 TRP A C 1
ATOM 2271 O O . TRP A 1 300 ? 18.722 4.009 -29.165 1.00 90.75 300 TRP A O 1
ATOM 2281 N N . LEU A 1 301 ? 17.487 5.818 -28.631 1.00 88.31 301 LEU A N 1
ATOM 2282 C CA . LEU A 1 301 ? 16.251 5.336 -29.247 1.00 88.31 301 LEU A CA 1
ATOM 2283 C C . LEU A 1 301 ? 16.396 5.163 -30.765 1.00 88.31 301 LEU A C 1
ATOM 2285 O O . LEU A 1 301 ? 15.924 4.171 -31.308 1.00 88.31 301 LEU A O 1
ATOM 2289 N N . ALA A 1 302 ? 17.078 6.091 -31.444 1.00 88.62 302 ALA A N 1
ATOM 2290 C CA . ALA A 1 302 ? 17.317 6.016 -32.886 1.00 88.62 302 ALA A CA 1
ATOM 2291 C C . ALA A 1 302 ? 18.175 4.805 -33.305 1.00 88.62 302 ALA A C 1
ATOM 2293 O O . ALA A 1 302 ? 18.141 4.404 -34.467 1.00 88.62 302 ALA A O 1
ATOM 2294 N N . ALA A 1 303 ? 18.943 4.228 -32.376 1.00 85.81 303 ALA A N 1
ATOM 2295 C CA . ALA A 1 303 ? 19.793 3.066 -32.616 1.00 85.81 303 ALA A CA 1
ATOM 2296 C C . ALA A 1 303 ? 19.090 1.709 -32.394 1.00 85.81 303 ALA A C 1
ATOM 2298 O O . ALA A 1 303 ? 19.743 0.671 -32.534 1.00 85.81 303 ALA A O 1
ATOM 2299 N N . LYS A 1 304 ? 17.806 1.691 -32.010 1.00 84.88 304 LYS A N 1
ATOM 2300 C CA . LYS A 1 304 ? 17.034 0.470 -31.723 1.00 84.88 304 LYS A CA 1
ATOM 2301 C C . LYS A 1 304 ? 16.082 0.088 -32.854 1.00 84.88 304 LYS A C 1
ATOM 2303 O O . LYS A 1 304 ? 15.890 -1.138 -33.027 1.00 84.88 304 LYS A O 1
#